Protein AF-A0A2H0VDK4-F1 (afdb_monomer_lite)

InterPro domains:
  IPR043993 Type IV secretion system pilin [PF18895] (213-278)

Sequence (312 aa):
MEGFIDWINNRTAGIRASGATNVKSAVEFNIVNDLLLRDMPSVLFDVIPNVDADVFSYSSYESINPILLGDDGSILSADIETIRSVLEMSGHDPNSLILGEFGLPVGGRSSNLCGELKTIMNTACEAGIDKMFAWILIDSGSYGLYNNSAGATDAGSCLEDYIAGLAVVADPENEGPEPATPFLPREGLAAGVPGSNGAVLSGQGPCSGLENLASCIVNIYRWALGVAVLLALVMIIFAGYLYMTAGGDAQRVASAKEKFTNAFIGIIILFAAVLILRTINPDLVLLPEDPLPNSSGCVVPCQNELINRPVA

Organism: NCBI:txid1974551

Radius of gyration: 27.39 Å; chains: 1; bounding box: 67×82×60 Å

Secondary structure (DSSP, 8-state):
-HHHHHHHHHHHHHHHHTT-TT---EEEE--SSHHHHTT---IIIIIGGG---SEEEEETHHHHTTGGGT--SHHHHHHHHHHHHHHHHTT--GGGEEEEEE---TTTT-SSHHHHHHHHHHHHHHTT---EEES-SB-SSSS-SB-TTS-B-HHHHHHHHHHHHHHHTS--S--------------------------------TTTT-S-HHHHHHHHHHHHHHHHHHHHHHHHHHHHHHHHT-TT-HHHHHHHHHHHHHHHHHHHHHHHHHHHHHHH-GGGTSPPPP-----------TTTTTSS----

Structure (mmCIF, N/CA/C/O backbone):
data_AF-A0A2H0VDK4-F1
#
_entry.id   AF-A0A2H0VDK4-F1
#
loop_
_atom_site.group_PDB
_atom_site.id
_atom_site.type_symbol
_atom_site.label_atom_id
_atom_site.label_alt_id
_atom_site.label_comp_id
_atom_site.label_asym_id
_atom_site.label_entity_id
_atom_site.label_seq_id
_atom_site.pdbx_PDB_ins_code
_atom_site.Cartn_x
_atom_site.Cartn_y
_atom_site.Cartn_z
_atom_site.occupancy
_atom_site.B_iso_or_equiv
_atom_site.auth_seq_id
_atom_site.auth_comp_id
_atom_site.auth_asym_id
_atom_site.auth_atom_id
_atom_site.pdbx_PDB_model_num
ATOM 1 N N . MET A 1 1 ? -9.012 7.961 21.079 1.00 89.38 1 MET A N 1
ATOM 2 C CA . MET A 1 1 ? -9.412 7.043 19.990 1.00 89.38 1 MET A CA 1
ATOM 3 C C . MET A 1 1 ? -10.890 6.685 20.013 1.00 89.38 1 MET A C 1
ATOM 5 O O . MET A 1 1 ? -11.413 6.393 18.952 1.00 89.38 1 MET A O 1
ATOM 9 N N . GLU A 1 2 ? -11.579 6.805 21.152 1.00 94.19 2 GLU A N 1
ATOM 10 C CA . GLU A 1 2 ? -13.024 6.542 21.292 1.00 94.19 2 GLU A CA 1
ATOM 11 C C . GLU A 1 2 ? -13.894 7.148 20.175 1.00 94.19 2 GLU A C 1
ATOM 13 O O . GLU A 1 2 ? -14.572 6.414 19.473 1.00 94.19 2 GLU A O 1
ATOM 18 N N . GLY A 1 3 ? -13.771 8.448 19.882 1.00 95.50 3 GLY A N 1
ATOM 19 C CA . GLY A 1 3 ? -14.559 9.056 18.798 1.00 95.50 3 GLY A CA 1
ATOM 20 C C . GLY A 1 3 ? -14.290 8.484 17.394 1.00 95.50 3 GLY A C 1
ATOM 21 O O . GLY A 1 3 ? -15.173 8.515 16.542 1.00 95.50 3 GLY A O 1
ATOM 22 N N . PHE A 1 4 ? -13.091 7.947 17.138 1.00 94.88 4 PHE A N 1
ATOM 23 C CA . PHE A 1 4 ? -12.777 7.282 15.869 1.00 94.88 4 PHE A CA 1
ATOM 24 C C . PHE A 1 4 ? -13.382 5.874 15.812 1.00 94.88 4 PHE A C 1
ATOM 26 O O . PHE A 1 4 ? -13.958 5.503 14.792 1.00 94.88 4 PHE A O 1
ATOM 33 N N . ILE A 1 5 ? -13.330 5.141 16.928 1.00 97.62 5 ILE A N 1
ATOM 34 C CA . ILE A 1 5 ? -14.005 3.847 17.108 1.00 97.62 5 ILE A CA 1
ATOM 35 C C . ILE A 1 5 ? -15.515 4.007 16.879 1.00 97.62 5 ILE A C 1
ATOM 37 O O . ILE A 1 5 ? -16.098 3.305 16.052 1.00 97.62 5 ILE A O 1
ATOM 41 N N . ASP A 1 6 ? -16.135 4.994 17.531 1.00 97.38 6 ASP A N 1
ATOM 42 C CA . ASP A 1 6 ? -17.559 5.300 17.374 1.00 97.38 6 ASP A CA 1
ATOM 43 C C . ASP A 1 6 ? -17.911 5.649 15.929 1.00 97.38 6 ASP A C 1
ATOM 45 O O . ASP A 1 6 ? -18.940 5.215 15.406 1.00 97.38 6 ASP A O 1
ATOM 49 N N . TRP A 1 7 ? -17.068 6.435 15.257 1.00 96.44 7 TRP A N 1
ATOM 50 C CA . TRP A 1 7 ? -17.285 6.799 13.861 1.00 96.44 7 TRP A CA 1
ATOM 51 C C . TRP A 1 7 ? -17.262 5.574 12.936 1.00 96.44 7 TRP A C 1
ATOM 53 O O . TRP A 1 7 ? -18.169 5.429 12.111 1.00 96.44 7 TRP A O 1
ATOM 63 N N . ILE A 1 8 ? -16.289 4.668 13.099 1.00 96.50 8 ILE A N 1
ATOM 64 C CA . ILE A 1 8 ? -16.205 3.422 12.318 1.00 96.50 8 ILE A CA 1
ATOM 65 C C . ILE A 1 8 ? -17.444 2.558 12.565 1.00 96.50 8 ILE A C 1
ATOM 67 O O . ILE A 1 8 ? -18.106 2.153 11.609 1.00 96.50 8 ILE A O 1
ATOM 71 N N . ASN A 1 9 ? -17.802 2.332 13.830 1.00 97.38 9 ASN A N 1
ATOM 72 C CA . ASN A 1 9 ? -18.944 1.494 14.197 1.00 97.38 9 ASN A CA 1
ATOM 73 C C . ASN A 1 9 ? -20.261 2.045 13.646 1.00 97.38 9 ASN A C 1
ATOM 75 O O . ASN A 1 9 ? -21.052 1.300 13.065 1.00 97.38 9 ASN A O 1
ATOM 79 N N . ASN A 1 10 ? -20.477 3.359 13.739 1.00 96.81 10 ASN A N 1
ATOM 80 C CA . ASN A 1 10 ? -21.660 3.999 13.165 1.00 96.81 10 ASN A CA 1
ATOM 81 C C . ASN A 1 10 ? -21.689 3.895 11.634 1.00 96.81 10 ASN A C 1
ATOM 83 O O . ASN A 1 10 ? -22.754 3.670 11.053 1.00 96.81 10 ASN A O 1
ATOM 87 N N . ARG A 1 11 ? -20.536 4.020 10.965 1.00 94.94 11 ARG A N 1
ATOM 88 C CA . ARG A 1 11 ? -20.434 3.841 9.510 1.00 94.94 11 ARG A CA 1
ATOM 89 C C . ARG A 1 11 ? -20.774 2.407 9.103 1.00 94.94 11 ARG A C 1
ATOM 91 O O . ARG A 1 11 ? -21.585 2.229 8.193 1.00 94.94 11 ARG A O 1
ATOM 98 N N . THR A 1 12 ? -20.227 1.401 9.786 1.00 95.19 12 THR A N 1
ATOM 99 C CA . THR A 1 12 ? -20.552 -0.005 9.501 1.00 95.19 12 THR A CA 1
ATOM 100 C C . THR A 1 12 ? -22.025 -0.307 9.776 1.00 95.19 12 THR A C 1
ATOM 102 O O . THR A 1 12 ? -22.700 -0.908 8.937 1.00 95.19 12 THR A O 1
ATOM 105 N N . ALA A 1 13 ? -22.570 0.174 10.898 1.00 96.06 13 ALA A N 1
ATOM 106 C CA . ALA A 1 13 ? -23.985 0.015 11.224 1.00 96.06 13 ALA A CA 1
ATOM 107 C C . ALA A 1 13 ? -24.895 0.638 10.153 1.00 96.06 13 ALA A C 1
ATOM 109 O O . ALA A 1 13 ? -25.881 0.022 9.748 1.00 96.06 13 ALA A O 1
ATOM 110 N N . GLY A 1 14 ? -24.538 1.819 9.637 1.00 95.94 14 GLY A N 1
ATOM 111 C CA . GLY A 1 14 ? -25.255 2.476 8.543 1.00 95.94 14 GLY A CA 1
ATOM 112 C C . GLY A 1 14 ? -25.249 1.666 7.242 1.00 95.94 14 GLY A C 1
ATOM 113 O O . GLY A 1 14 ? -26.293 1.533 6.602 1.00 95.94 14 GLY A O 1
ATOM 114 N N . ILE A 1 15 ? -24.106 1.070 6.875 1.00 93.44 15 ILE A N 1
ATOM 115 C CA . ILE A 1 15 ? -24.002 0.174 5.709 1.00 93.44 15 ILE A CA 1
ATOM 116 C C . ILE A 1 15 ? -24.936 -1.026 5.885 1.00 93.44 15 ILE A C 1
ATOM 118 O O . ILE A 1 15 ? -25.750 -1.302 5.004 1.00 93.44 15 ILE A O 1
ATOM 122 N N . ARG A 1 16 ? -24.896 -1.695 7.040 1.00 92.44 16 ARG A N 1
ATOM 123 C CA . ARG A 1 16 ? -25.743 -2.868 7.315 1.00 92.44 16 ARG A CA 1
ATOM 124 C C . ARG A 1 16 ? -27.232 -2.517 7.328 1.00 92.44 16 ARG A C 1
ATOM 126 O O . ARG A 1 16 ? -28.038 -3.255 6.766 1.00 92.44 16 ARG A O 1
ATOM 133 N N . ALA A 1 17 ? -27.597 -1.363 7.887 1.00 96.44 17 ALA A N 1
ATOM 134 C CA . ALA A 1 17 ? -28.975 -0.875 7.912 1.00 96.44 17 ALA A CA 1
ATOM 135 C C . ALA A 1 17 ? -29.546 -0.580 6.513 1.00 96.44 17 ALA A C 1
ATOM 137 O O . ALA A 1 17 ? -30.761 -0.629 6.331 1.00 96.44 17 ALA A O 1
ATOM 138 N N . SER A 1 18 ? -28.695 -0.308 5.516 1.00 94.88 18 SER A N 1
ATOM 139 C CA . SER A 1 18 ? -29.137 -0.110 4.128 1.00 94.88 18 SER A CA 1
ATOM 140 C C . SER A 1 18 ? -29.647 -1.392 3.456 1.00 94.88 18 SER A C 1
ATOM 142 O O . SER A 1 18 ? -30.334 -1.314 2.439 1.00 94.88 18 SER A O 1
ATOM 144 N N . GLY A 1 19 ? -29.305 -2.571 3.994 1.00 91.69 19 GLY A N 1
ATOM 145 C CA . GLY A 1 19 ? -29.606 -3.865 3.378 1.00 91.69 19 GLY A CA 1
ATOM 146 C C . GLY A 1 19 ? -28.753 -4.197 2.146 1.00 91.69 19 GLY A C 1
ATOM 147 O O . GLY A 1 19 ? -29.010 -5.206 1.491 1.00 91.69 19 GLY A O 1
ATOM 148 N N . ALA A 1 20 ? -27.743 -3.383 1.816 1.00 88.69 20 ALA A N 1
ATOM 149 C CA . ALA A 1 20 ? -26.825 -3.637 0.708 1.00 88.69 20 ALA A CA 1
ATOM 150 C C . ALA A 1 20 ? -25.845 -4.773 1.052 1.00 88.69 20 ALA A C 1
ATOM 152 O O . ALA A 1 20 ? -24.792 -4.556 1.646 1.00 88.69 20 ALA A O 1
ATOM 153 N N . THR A 1 21 ? -26.184 -6.004 0.667 1.00 83.88 21 THR A N 1
ATOM 154 C CA . THR A 1 21 ? -25.395 -7.210 0.986 1.00 83.88 21 THR A CA 1
ATOM 155 C C . THR A 1 21 ? -24.033 -7.270 0.288 1.00 83.88 21 THR A C 1
ATOM 157 O O . THR A 1 21 ? -23.152 -8.006 0.728 1.00 83.88 21 THR A O 1
ATOM 160 N N . ASN A 1 22 ? -23.843 -6.491 -0.779 1.00 84.00 22 ASN A N 1
ATOM 161 C CA . ASN A 1 22 ? -22.617 -6.421 -1.575 1.00 84.00 22 ASN A CA 1
ATOM 162 C C . ASN A 1 22 ? -21.672 -5.276 -1.170 1.00 84.00 22 ASN A C 1
ATOM 164 O O . ASN A 1 22 ? -20.667 -5.057 -1.844 1.00 84.00 22 ASN A O 1
ATOM 168 N N . VAL A 1 23 ? -21.989 -4.525 -0.113 1.00 88.69 23 VAL A N 1
ATOM 169 C CA . VAL A 1 23 ? -21.143 -3.441 0.400 1.00 88.69 23 VAL A CA 1
ATOM 170 C C . VAL A 1 23 ? -20.586 -3.860 1.754 1.00 88.69 23 VAL A C 1
ATOM 172 O O . VAL A 1 23 ? -21.337 -4.240 2.650 1.00 88.69 23 VAL A O 1
ATOM 175 N N . LYS A 1 24 ? -19.262 -3.796 1.894 1.00 88.25 24 LYS A N 1
ATOM 176 C CA . LYS A 1 24 ? -18.534 -4.142 3.118 1.00 88.25 24 LYS A CA 1
ATOM 177 C C . LYS A 1 24 ? -17.858 -2.908 3.699 1.00 88.25 24 LYS A C 1
ATOM 179 O O . LYS A 1 24 ? -17.423 -2.027 2.955 1.00 88.25 24 LYS A O 1
ATOM 184 N N . SER A 1 25 ? -17.784 -2.841 5.022 1.00 93.50 25 SER A N 1
ATOM 185 C CA . SER A 1 25 ? -17.023 -1.819 5.735 1.00 93.50 25 SER A CA 1
ATOM 186 C C . SER A 1 25 ? -15.586 -2.291 5.924 1.00 93.50 25 SER A C 1
ATOM 188 O O . SER A 1 25 ? -15.370 -3.376 6.460 1.00 93.50 25 SER A O 1
ATOM 190 N N . ALA A 1 26 ? -14.621 -1.475 5.501 1.00 92.69 26 ALA A N 1
ATOM 191 C CA . ALA A 1 26 ? -13.204 -1.743 5.696 1.00 92.69 26 ALA A CA 1
ATOM 192 C C . ALA A 1 26 ? -12.558 -0.680 6.591 1.00 92.69 26 ALA A C 1
ATOM 194 O O . ALA A 1 26 ? -12.869 0.512 6.462 1.00 92.69 26 ALA A O 1
ATOM 195 N N . VAL A 1 27 ? -11.656 -1.116 7.470 1.00 96.25 27 VAL A N 1
ATOM 196 C CA . VAL A 1 27 ? -10.789 -0.242 8.274 1.00 96.25 27 VAL A CA 1
ATOM 197 C C . VAL A 1 27 ? -9.374 -0.360 7.749 1.00 96.25 27 VAL A C 1
ATOM 199 O O . VAL A 1 27 ? -8.835 -1.460 7.666 1.00 96.25 27 VAL A O 1
ATOM 202 N N . GLU A 1 28 ? -8.790 0.776 7.391 1.00 95.62 28 GLU A N 1
ATOM 203 C CA . GLU A 1 28 ? -7.434 0.842 6.866 1.00 95.62 28 GLU A CA 1
ATOM 204 C C . GLU A 1 28 ? -6.444 1.300 7.933 1.00 95.62 28 GLU A C 1
ATOM 206 O O . GLU A 1 28 ? -6.750 2.166 8.759 1.00 95.62 28 GLU A O 1
ATOM 211 N N . PHE A 1 29 ? -5.255 0.712 7.909 1.00 96.31 29 PHE A N 1
ATOM 212 C CA . PHE A 1 29 ? -4.126 1.085 8.747 1.00 96.31 29 PHE A CA 1
ATOM 213 C C . PHE A 1 29 ? -2.822 0.802 7.999 1.00 96.31 29 PHE A C 1
ATOM 215 O O . PHE A 1 29 ? -2.768 -0.056 7.121 1.00 96.31 29 PHE A O 1
ATOM 222 N N . ASN A 1 30 ? -1.766 1.531 8.350 1.00 95.00 30 ASN A N 1
ATOM 223 C CA . ASN A 1 30 ? -0.498 1.505 7.620 1.00 95.00 30 ASN A CA 1
ATOM 224 C C . ASN A 1 30 ? 0.729 1.236 8.504 1.00 95.00 30 ASN A C 1
ATOM 226 O O . ASN A 1 30 ? 1.830 1.103 7.979 1.00 95.00 30 ASN A O 1
ATOM 230 N N . ILE A 1 31 ? 0.556 1.180 9.831 1.00 93.94 31 ILE A N 1
ATOM 231 C CA . ILE A 1 31 ? 1.637 0.928 10.790 1.00 93.94 31 ILE A CA 1
ATOM 232 C C . ILE A 1 31 ? 1.252 -0.228 11.714 1.00 93.94 31 ILE A C 1
ATOM 234 O O . ILE A 1 31 ? 0.209 -0.186 12.372 1.00 93.94 31 ILE A O 1
ATOM 238 N N . VAL A 1 32 ? 2.120 -1.229 11.764 1.00 94.38 32 VAL A N 1
ATOM 239 C CA . VAL A 1 32 ? 2.094 -2.410 12.621 1.00 94.38 32 VAL A CA 1
ATOM 240 C C . VAL A 1 32 ? 2.959 -2.149 13.846 1.00 94.38 32 VAL A C 1
ATOM 242 O O . VAL A 1 32 ? 2.420 -2.107 14.944 1.00 94.38 32 VAL A O 1
ATOM 245 N N . ASN A 1 33 ? 4.262 -1.883 13.698 1.00 88.88 33 ASN A N 1
ATOM 246 C CA . ASN A 1 33 ? 5.191 -1.900 14.841 1.00 88.88 33 ASN A CA 1
ATOM 247 C C . ASN A 1 33 ? 5.677 -0.518 15.295 1.00 88.88 33 ASN A C 1
ATOM 249 O O . ASN A 1 33 ? 5.815 -0.290 16.501 1.00 88.88 33 ASN A O 1
ATOM 253 N N . ASP A 1 34 ? 5.940 0.420 14.379 1.00 87.44 34 ASP A N 1
ATOM 254 C CA . ASP A 1 34 ? 6.643 1.671 14.709 1.00 87.44 34 ASP A CA 1
ATOM 255 C C . ASP A 1 34 ? 5.910 2.530 15.757 1.00 87.44 34 ASP A C 1
ATOM 257 O O . ASP A 1 34 ? 6.549 3.119 16.629 1.00 87.44 34 ASP A O 1
ATOM 261 N N . LEU A 1 35 ? 4.571 2.559 15.740 1.00 89.38 35 LEU A N 1
ATOM 262 C CA . LEU A 1 35 ? 3.781 3.290 16.743 1.00 89.38 35 LEU A CA 1
ATOM 263 C C . LEU A 1 35 ? 3.876 2.648 18.131 1.00 89.38 35 LEU A C 1
ATOM 265 O O . LEU A 1 35 ? 4.079 3.360 19.114 1.00 89.38 35 LEU A O 1
ATOM 269 N N . LEU A 1 36 ? 3.801 1.316 18.206 1.00 86.44 36 LEU A N 1
ATOM 270 C CA . LEU A 1 36 ? 3.904 0.577 19.465 1.00 86.44 36 LEU A CA 1
ATOM 271 C C . LEU A 1 36 ? 5.284 0.774 20.106 1.00 86.44 36 LEU A C 1
ATOM 273 O O . LEU A 1 36 ? 5.386 1.054 21.298 1.00 86.44 36 LEU A O 1
ATOM 277 N N . LEU A 1 37 ? 6.351 0.705 19.303 1.00 87.38 37 LEU A N 1
ATOM 278 C CA . LEU A 1 37 ? 7.730 0.920 19.761 1.00 87.38 37 LEU A CA 1
ATOM 279 C C . LEU A 1 37 ? 7.982 2.342 20.281 1.00 87.38 37 LEU A C 1
ATOM 281 O O . LEU A 1 37 ? 8.924 2.566 21.043 1.00 87.38 37 LEU A O 1
ATOM 285 N N . ARG A 1 38 ? 7.152 3.303 19.870 1.00 90.69 38 ARG A N 1
ATOM 286 C CA . ARG A 1 38 ? 7.224 4.710 20.281 1.00 90.69 38 ARG A CA 1
ATOM 287 C C . ARG A 1 38 ? 6.220 5.075 21.374 1.00 90.69 38 ARG A C 1
ATOM 289 O O . ARG A 1 38 ? 6.125 6.257 21.694 1.00 90.69 38 ARG A O 1
ATOM 296 N N . ASP A 1 39 ? 5.497 4.099 21.929 1.00 91.75 39 ASP A N 1
ATOM 297 C CA . ASP A 1 39 ? 4.427 4.317 22.915 1.00 91.75 39 ASP A CA 1
ATOM 298 C C . ASP A 1 39 ? 3.362 5.309 22.402 1.00 91.75 39 ASP A C 1
ATOM 300 O O . ASP A 1 39 ? 2.912 6.220 23.100 1.00 91.75 39 ASP A O 1
ATOM 304 N N . MET A 1 40 ? 3.008 5.182 21.117 1.00 94.00 40 MET A N 1
ATOM 305 C CA . MET A 1 40 ? 2.023 6.028 20.446 1.00 94.00 40 MET A CA 1
ATOM 306 C C . MET A 1 40 ? 0.750 5.242 20.103 1.00 94.00 40 MET A C 1
ATOM 308 O O . MET A 1 40 ? 0.836 4.063 19.761 1.00 94.00 40 MET A O 1
ATOM 312 N N . PRO A 1 41 ? -0.426 5.902 20.119 1.00 92.94 41 PRO A N 1
ATOM 313 C CA . PRO A 1 41 ? -1.693 5.297 19.711 1.00 92.94 41 PRO A CA 1
ATOM 314 C C . PRO A 1 41 ? -1.633 4.650 18.321 1.00 92.94 41 PRO A C 1
ATOM 316 O O . PRO A 1 41 ? -1.225 5.311 17.364 1.00 92.94 41 PRO A O 1
ATOM 319 N N . SER A 1 42 ? -2.097 3.406 18.195 1.00 94.88 42 SER A N 1
ATOM 320 C CA . SER A 1 42 ? -2.087 2.610 16.964 1.00 94.88 42 SER A CA 1
ATOM 321 C C . SER A 1 42 ? -3.498 2.208 16.537 1.00 94.88 42 SER A C 1
ATOM 323 O O . SER A 1 42 ? -4.299 1.723 17.333 1.00 94.88 42 SER A O 1
ATOM 325 N N . VAL A 1 43 ? -3.803 2.336 15.242 1.00 96.25 43 VAL A N 1
ATOM 326 C CA . VAL A 1 43 ? -5.072 1.823 14.700 1.00 96.25 43 VAL A CA 1
ATOM 327 C C . VAL A 1 43 ? -5.150 0.303 14.863 1.00 96.25 43 VAL A C 1
ATOM 329 O O . VAL A 1 43 ? -6.200 -0.208 15.249 1.00 96.25 43 VAL A O 1
ATOM 332 N N . LEU A 1 44 ? -4.039 -0.410 14.648 1.00 96.38 44 LEU A N 1
ATOM 333 C CA . LEU A 1 44 ? -4.002 -1.865 14.768 1.00 96.38 44 LEU A CA 1
ATOM 334 C C . LEU A 1 44 ? -4.279 -2.334 16.198 1.00 96.38 44 LEU A C 1
ATOM 336 O O . LEU A 1 44 ? -5.111 -3.210 16.397 1.00 96.38 44 LEU A O 1
ATOM 340 N N . PHE A 1 45 ? -3.616 -1.750 17.194 1.00 95.81 45 PHE A N 1
ATOM 341 C CA . PHE A 1 45 ? -3.697 -2.266 18.565 1.00 95.81 45 PHE A CA 1
ATOM 342 C C . PHE A 1 45 ? -4.799 -1.637 19.410 1.00 95.81 45 PHE A C 1
ATOM 344 O O . PHE A 1 45 ? -5.298 -2.289 20.321 1.00 95.81 45 PHE A O 1
ATOM 351 N N . ASP A 1 46 ? -5.205 -0.401 19.125 1.00 96.38 46 ASP A N 1
ATOM 352 C CA . ASP A 1 46 ? -6.132 0.318 19.998 1.00 96.38 46 ASP A CA 1
ATOM 353 C C . ASP A 1 46 ? -7.519 0.552 19.378 1.00 96.38 46 ASP A C 1
ATOM 355 O O . ASP A 1 46 ? -8.499 0.756 20.102 1.00 96.38 46 ASP A O 1
ATOM 359 N N . VAL A 1 47 ? -7.631 0.540 18.044 1.00 96.94 47 VAL A N 1
ATOM 360 C CA . VAL A 1 47 ? -8.896 0.797 17.333 1.00 96.94 47 VAL A CA 1
ATOM 361 C C . VAL A 1 47 ? -9.523 -0.502 16.846 1.00 96.94 47 VAL A C 1
ATOM 363 O O . VAL A 1 47 ? -10.671 -0.771 17.194 1.00 96.94 47 VAL A O 1
ATOM 366 N N . ILE A 1 48 ? -8.785 -1.308 16.078 1.00 97.19 48 ILE A N 1
ATOM 367 C CA . ILE A 1 48 ? -9.274 -2.560 15.476 1.00 97.19 48 ILE A CA 1
ATOM 368 C C . ILE A 1 48 ? -9.949 -3.502 16.491 1.00 97.19 48 ILE A C 1
ATOM 370 O O . ILE A 1 48 ? -11.025 -4.017 16.173 1.00 97.19 48 ILE A O 1
ATOM 374 N N . PRO A 1 49 ? -9.437 -3.669 17.727 1.00 97.56 49 PRO A N 1
ATOM 375 C CA . PRO A 1 49 ? -10.093 -4.536 18.704 1.00 97.56 49 PRO A CA 1
ATOM 376 C C . PRO A 1 49 ? -11.495 -4.095 19.129 1.00 97.56 49 PRO A C 1
ATOM 378 O O . PRO A 1 49 ? -12.250 -4.880 19.694 1.00 97.56 49 PRO A O 1
ATOM 381 N N . ASN A 1 50 ? -11.848 -2.835 18.876 1.00 97.62 50 ASN A N 1
ATOM 382 C CA . ASN A 1 50 ? -13.062 -2.199 19.380 1.00 97.62 50 ASN A CA 1
ATOM 383 C C . ASN A 1 50 ? -14.049 -1.811 18.266 1.00 97.62 50 ASN A C 1
ATOM 385 O O . ASN A 1 50 ? -15.039 -1.121 18.533 1.00 97.62 50 ASN A O 1
ATOM 389 N N . VAL A 1 51 ? -13.793 -2.215 17.018 1.00 97.25 51 VAL A N 1
ATOM 390 C CA . VAL A 1 51 ? -14.645 -1.886 15.867 1.00 97.25 51 VAL A CA 1
ATOM 391 C C . VAL A 1 51 ? -15.236 -3.125 15.218 1.00 97.25 51 VAL A C 1
ATOM 393 O O . VAL A 1 51 ? -14.602 -4.165 15.162 1.00 97.25 51 VAL A O 1
ATOM 396 N N . ASP A 1 52 ? -16.440 -2.993 14.680 1.00 93.94 52 ASP A N 1
ATOM 397 C CA . ASP A 1 52 ? -17.189 -4.052 14.004 1.00 93.94 52 ASP A CA 1
ATOM 398 C C . ASP A 1 52 ? -17.109 -3.845 12.483 1.00 93.94 52 ASP A C 1
ATOM 400 O O . ASP A 1 52 ? -18.084 -3.472 11.833 1.00 93.94 52 ASP A O 1
ATOM 404 N N . ALA A 1 53 ? -15.900 -3.950 11.928 1.00 94.38 53 ALA A N 1
ATOM 405 C CA . ALA A 1 53 ? -15.647 -3.855 10.489 1.00 94.38 53 ALA A CA 1
ATOM 406 C C . ALA A 1 53 ? -15.664 -5.244 9.837 1.00 94.38 53 ALA A C 1
ATOM 408 O O . ALA A 1 53 ? -15.393 -6.244 10.491 1.00 94.38 53 ALA A O 1
ATOM 409 N N . ASP A 1 54 ? -15.980 -5.312 8.541 1.00 92.06 54 ASP A N 1
ATOM 410 C CA . ASP A 1 54 ? -16.061 -6.592 7.827 1.00 92.06 54 ASP A CA 1
ATOM 411 C C . ASP A 1 54 ? -14.714 -7.007 7.206 1.00 92.06 54 ASP A C 1
ATOM 413 O O . ASP A 1 54 ? -14.514 -8.181 6.904 1.00 92.06 54 ASP A O 1
ATOM 417 N N . VAL A 1 55 ? -13.833 -6.036 6.938 1.00 94.88 55 VAL A N 1
ATOM 418 C CA . VAL A 1 55 ? -12.541 -6.207 6.253 1.00 94.88 55 VAL A CA 1
ATOM 419 C C . VAL A 1 55 ? -11.491 -5.308 6.908 1.00 94.88 55 VAL A C 1
ATOM 421 O O . VAL A 1 55 ? -11.777 -4.158 7.256 1.00 94.88 55 VAL A O 1
ATOM 424 N N . PHE A 1 56 ? -10.256 -5.790 7.023 1.00 97.25 56 PHE A N 1
ATOM 425 C CA . PHE A 1 56 ? -9.133 -5.014 7.553 1.00 97.25 56 PHE A CA 1
ATOM 426 C C . PHE A 1 56 ? -8.081 -4.841 6.466 1.00 97.25 56 PHE A C 1
ATOM 428 O O . PHE A 1 56 ? -7.576 -5.810 5.910 1.00 97.25 56 PHE A O 1
ATOM 435 N N . SER A 1 57 ? -7.810 -3.590 6.121 1.00 97.38 57 SER A N 1
ATOM 436 C CA . SER A 1 57 ? -7.062 -3.192 4.936 1.00 97.38 57 SER A CA 1
ATOM 437 C C . SER A 1 57 ? -5.674 -2.714 5.337 1.00 97.38 57 SER A C 1
ATOM 439 O O . SER A 1 57 ? -5.536 -1.642 5.925 1.00 97.38 57 SER A O 1
ATOM 441 N N . TYR A 1 58 ? -4.644 -3.511 5.056 1.00 97.94 58 TYR A N 1
ATOM 442 C CA . TYR A 1 58 ? -3.272 -3.150 5.403 1.00 97.94 58 TYR A CA 1
ATOM 443 C C . TYR A 1 58 ? -2.584 -2.392 4.260 1.00 97.94 58 TYR A C 1
ATOM 445 O O . TYR A 1 58 ? -2.347 -2.957 3.190 1.00 97.94 58 TYR A O 1
ATOM 453 N N . SER A 1 59 ? -2.251 -1.119 4.488 1.00 96.69 59 SER A N 1
ATOM 454 C CA . SER A 1 59 ? -1.361 -0.341 3.618 1.00 96.69 59 SER A CA 1
ATOM 455 C C . SER A 1 59 ? 0.087 -0.691 3.969 1.00 96.69 59 SER A C 1
ATOM 457 O O . SER A 1 59 ? 0.650 -0.238 4.966 1.00 96.69 59 SER A O 1
ATOM 459 N N . SER A 1 60 ? 0.672 -1.578 3.169 1.00 95.31 60 SER A N 1
ATOM 460 C CA . SER A 1 60 ? 1.807 -2.430 3.555 1.00 95.31 60 SER A CA 1
ATOM 461 C C . SER A 1 60 ? 3.187 -1.764 3.512 1.00 95.31 60 SER A C 1
ATOM 463 O O . SER A 1 60 ? 4.209 -2.436 3.638 1.00 95.31 60 SER A O 1
ATOM 465 N N . TYR A 1 61 ? 3.247 -0.438 3.353 1.00 93.25 61 TYR A N 1
ATOM 466 C CA . TYR A 1 61 ? 4.494 0.312 3.168 1.00 93.25 61 TYR A CA 1
ATOM 467 C C . TYR A 1 61 ? 5.512 0.148 4.304 1.00 93.25 61 TYR A C 1
ATOM 469 O O . TYR A 1 61 ? 6.710 0.224 4.034 1.00 93.25 61 TYR A O 1
ATOM 477 N N . GLU A 1 62 ? 5.089 -0.097 5.548 1.00 91.81 62 GLU A N 1
ATOM 478 C CA . GLU A 1 62 ? 6.033 -0.396 6.636 1.00 91.81 62 GLU A CA 1
ATOM 479 C C . GLU A 1 62 ? 6.830 -1.681 6.354 1.00 91.81 62 GLU A C 1
ATOM 481 O O . GLU A 1 62 ? 8.054 -1.665 6.495 1.00 91.81 62 GLU A O 1
ATOM 486 N N . SER A 1 63 ? 6.175 -2.739 5.863 1.00 93.75 63 SER A N 1
ATOM 487 C CA . SER A 1 63 ? 6.825 -4.024 5.591 1.00 93.75 63 SER A CA 1
ATOM 488 C C . SER A 1 63 ? 7.440 -4.152 4.197 1.00 93.75 63 SER A C 1
ATOM 490 O O . SER A 1 63 ? 8.418 -4.879 4.039 1.00 93.75 63 SER A O 1
ATOM 492 N N . ILE A 1 64 ? 6.911 -3.469 3.172 1.00 92.06 64 ILE A N 1
ATOM 493 C CA . ILE A 1 64 ? 7.450 -3.587 1.799 1.00 92.06 64 ILE A CA 1
ATOM 494 C C . ILE A 1 64 ? 8.640 -2.659 1.536 1.00 92.06 64 ILE A C 1
ATOM 496 O O . ILE A 1 64 ? 9.466 -2.949 0.674 1.00 92.06 64 ILE A O 1
ATOM 500 N N . ASN A 1 65 ? 8.776 -1.551 2.272 1.00 90.12 65 ASN A N 1
ATOM 501 C CA . ASN A 1 65 ? 9.929 -0.660 2.107 1.00 90.12 65 ASN A CA 1
ATOM 502 C C . ASN A 1 65 ? 11.274 -1.353 2.420 1.00 90.12 65 ASN A C 1
ATOM 504 O O . ASN A 1 65 ? 12.227 -1.118 1.680 1.00 90.12 65 ASN A O 1
ATOM 508 N N . PRO A 1 66 ? 11.393 -2.214 3.450 1.00 88.75 66 PRO A N 1
ATOM 509 C CA . PRO A 1 66 ? 12.576 -3.052 3.651 1.00 88.75 66 PRO A CA 1
ATOM 510 C C . PRO A 1 66 ? 12.938 -3.962 2.469 1.00 88.75 66 PRO A C 1
ATOM 512 O O . PRO A 1 66 ? 14.124 -4.180 2.228 1.00 88.75 66 PRO A O 1
ATOM 515 N N . ILE A 1 67 ? 11.963 -4.446 1.690 1.00 87.94 67 ILE A N 1
ATOM 516 C CA . ILE A 1 67 ? 12.216 -5.297 0.509 1.00 87.94 67 ILE A CA 1
ATOM 517 C C . ILE A 1 67 ? 12.993 -4.513 -0.557 1.00 87.94 67 ILE A C 1
ATOM 519 O O . ILE A 1 67 ? 13.940 -5.031 -1.143 1.00 87.94 67 ILE A O 1
ATOM 523 N N . LEU A 1 68 ? 12.699 -3.215 -0.713 1.00 82.81 68 LEU A N 1
ATOM 524 C CA . LEU A 1 68 ? 13.470 -2.296 -1.570 1.00 82.81 68 LEU A CA 1
ATOM 525 C C . LEU A 1 68 ? 14.936 -2.140 -1.127 1.00 82.81 68 LEU A C 1
ATOM 527 O O . LEU A 1 68 ? 15.772 -1.637 -1.877 1.00 82.81 68 LEU A O 1
ATOM 531 N N . LEU A 1 69 ? 15.243 -2.522 0.114 1.00 83.31 69 LEU A N 1
ATOM 532 C CA . LEU A 1 69 ? 16.572 -2.471 0.719 1.00 83.31 69 LEU A CA 1
ATOM 533 C C . LEU A 1 69 ? 17.214 -3.864 0.841 1.00 83.31 69 LEU A C 1
ATOM 535 O O . LEU A 1 69 ? 18.294 -3.979 1.423 1.00 83.31 69 LEU A O 1
ATOM 539 N N . GLY A 1 70 ? 16.584 -4.901 0.278 1.00 81.69 70 GLY A N 1
ATOM 540 C CA . GLY A 1 70 ? 17.104 -6.268 0.224 1.00 81.69 70 GLY A CA 1
ATOM 541 C C . GLY A 1 70 ? 16.511 -7.252 1.235 1.00 81.69 70 GLY A C 1
ATOM 542 O O . GLY A 1 70 ? 17.061 -8.345 1.359 1.00 81.69 70 GLY A O 1
ATOM 543 N N . ASP A 1 71 ? 15.436 -6.901 1.951 1.00 88.06 71 ASP A N 1
ATOM 544 C CA . ASP A 1 71 ? 14.647 -7.888 2.709 1.00 88.06 71 ASP A CA 1
ATOM 545 C C . ASP A 1 71 ? 13.998 -8.914 1.762 1.00 88.06 71 ASP A C 1
ATOM 547 O O . ASP A 1 71 ? 13.595 -8.590 0.643 1.00 88.06 71 ASP A O 1
ATOM 551 N N . ASP A 1 72 ? 13.897 -10.161 2.213 1.00 83.75 72 ASP A N 1
ATOM 552 C CA . ASP A 1 72 ? 13.373 -11.293 1.440 1.00 83.75 72 ASP A CA 1
ATOM 553 C C . ASP A 1 72 ? 11.858 -11.505 1.612 1.00 83.75 72 ASP A C 1
ATOM 555 O O . ASP A 1 72 ? 11.325 -12.521 1.170 1.00 83.75 72 ASP A O 1
ATOM 559 N N . GLY A 1 73 ? 11.162 -10.547 2.231 1.00 88.31 73 GLY A N 1
ATOM 560 C CA . GLY A 1 73 ? 9.746 -10.639 2.575 1.00 88.31 73 GLY A CA 1
ATOM 561 C C . GLY A 1 73 ? 9.499 -11.135 3.999 1.00 88.31 73 GLY A C 1
ATOM 562 O O . GLY A 1 73 ? 8.346 -11.167 4.434 1.00 88.31 73 GLY A O 1
ATOM 563 N N . SER A 1 74 ? 10.543 -11.481 4.762 1.00 87.50 74 SER A N 1
ATOM 564 C CA . SER A 1 74 ? 10.398 -11.948 6.146 1.00 87.50 74 SER A CA 1
ATOM 565 C C . SER A 1 74 ? 9.633 -10.965 7.039 1.00 87.50 74 SER A C 1
ATOM 567 O O . SER A 1 74 ? 8.798 -11.390 7.842 1.00 87.50 74 SER A O 1
ATOM 569 N N . ILE A 1 75 ? 9.848 -9.656 6.861 1.00 92.44 75 ILE A N 1
ATOM 570 C CA . ILE A 1 75 ? 9.163 -8.616 7.641 1.00 92.44 75 ILE A CA 1
ATOM 571 C C . ILE A 1 75 ? 7.679 -8.563 7.272 1.00 92.44 75 ILE A C 1
ATOM 573 O O . ILE A 1 75 ? 6.830 -8.555 8.159 1.00 92.44 75 ILE A O 1
ATOM 577 N N . LEU A 1 76 ? 7.351 -8.599 5.976 1.00 95.00 76 LEU A N 1
ATOM 578 C CA . LEU A 1 76 ? 5.960 -8.630 5.511 1.00 95.00 76 LEU A CA 1
ATOM 579 C C . LEU A 1 76 ? 5.216 -9.862 6.031 1.00 95.00 76 LEU A C 1
ATOM 581 O O . LEU A 1 76 ? 4.084 -9.734 6.495 1.00 95.00 76 LEU A O 1
ATOM 585 N N . SER A 1 77 ? 5.851 -11.034 6.013 1.00 91.56 77 SER A N 1
ATOM 586 C CA . SER A 1 77 ? 5.262 -12.252 6.577 1.00 91.56 77 SER A CA 1
ATOM 587 C C . SER A 1 77 ? 4.986 -12.108 8.078 1.00 91.56 77 SER A C 1
ATOM 589 O O . SER A 1 77 ? 3.880 -12.403 8.532 1.00 91.56 77 SER A O 1
ATOM 591 N N . ALA A 1 78 ? 5.962 -11.617 8.850 1.00 91.06 78 ALA A N 1
ATOM 592 C CA . ALA A 1 78 ? 5.830 -11.444 10.298 1.00 91.06 78 ALA A CA 1
ATOM 593 C C . ALA A 1 78 ? 4.763 -10.401 10.678 1.00 91.06 78 ALA A C 1
ATOM 595 O O . ALA A 1 78 ? 4.019 -10.578 11.649 1.00 91.06 78 ALA A O 1
ATOM 596 N N . ASP A 1 79 ? 4.652 -9.327 9.900 1.00 97.06 79 ASP A N 1
ATOM 597 C CA . ASP A 1 79 ? 3.640 -8.295 10.105 1.00 97.06 79 ASP A CA 1
ATOM 598 C C . ASP A 1 79 ? 2.235 -8.820 9.790 1.00 97.06 79 ASP A C 1
ATOM 600 O O . ASP A 1 79 ? 1.312 -8.589 10.573 1.00 97.06 79 ASP A O 1
ATOM 604 N N . ILE A 1 80 ? 2.066 -9.609 8.720 1.00 96.38 80 ILE A N 1
ATOM 605 C CA . ILE A 1 80 ? 0.793 -10.287 8.417 1.00 96.38 80 ILE A CA 1
ATOM 606 C C . ILE A 1 80 ? 0.379 -11.220 9.566 1.00 96.38 80 ILE A C 1
ATOM 608 O O . ILE A 1 80 ? -0.783 -11.202 9.981 1.00 96.38 80 ILE A O 1
ATOM 612 N N . GLU A 1 81 ? 1.307 -12.009 10.113 1.00 93.69 81 GLU A N 1
ATOM 613 C CA . GLU A 1 81 ? 1.046 -12.873 11.275 1.00 93.69 81 GLU A CA 1
ATOM 614 C C . GLU A 1 81 ? 0.642 -12.064 12.513 1.00 93.69 81 GLU A C 1
ATOM 616 O O . GLU A 1 81 ? -0.330 -12.404 13.194 1.00 93.69 81 GLU A O 1
ATOM 621 N N . THR A 1 82 ? 1.343 -10.961 12.777 1.00 95.56 82 THR A N 1
ATOM 622 C CA . THR A 1 82 ? 1.047 -10.058 13.897 1.00 95.56 82 THR A CA 1
ATOM 623 C C . THR A 1 82 ? -0.353 -9.471 13.770 1.00 95.56 82 THR A C 1
ATOM 625 O O . THR A 1 82 ? -1.139 -9.532 14.718 1.00 95.56 82 THR A O 1
ATOM 628 N N . ILE A 1 83 ? -0.704 -8.956 12.589 1.00 97.94 83 ILE A N 1
ATOM 629 C CA . ILE A 1 83 ? -2.032 -8.403 12.315 1.00 97.94 83 ILE A CA 1
ATOM 630 C C . ILE A 1 83 ? -3.103 -9.469 12.538 1.00 97.94 83 ILE A C 1
ATOM 632 O O . ILE A 1 83 ? -4.080 -9.223 13.243 1.00 97.94 83 ILE A O 1
ATOM 636 N N . ARG A 1 84 ? -2.921 -10.667 11.977 1.00 96.19 84 ARG A N 1
ATOM 637 C CA . ARG A 1 84 ? -3.882 -11.766 12.130 1.00 96.19 84 ARG A CA 1
ATOM 638 C C . ARG A 1 84 ? -4.077 -12.184 13.576 1.00 96.19 84 ARG A C 1
ATOM 640 O O . ARG A 1 84 ? -5.214 -12.408 13.978 1.00 96.19 84 ARG A O 1
ATOM 647 N N . SER A 1 85 ? -3.001 -12.231 14.354 1.00 94.44 85 SER A N 1
ATOM 648 C CA . SER A 1 85 ? -3.068 -12.499 15.789 1.00 94.44 85 SER A CA 1
ATOM 649 C C . SER A 1 85 ? -3.916 -11.448 16.512 1.00 94.44 85 SER A C 1
ATOM 651 O O . SER A 1 85 ? -4.791 -11.793 17.306 1.00 94.44 85 SER A O 1
ATOM 653 N N . VAL A 1 86 ? -3.740 -10.159 16.191 1.00 95.88 86 VAL A N 1
ATOM 654 C CA . VAL A 1 86 ? -4.574 -9.080 16.751 1.00 95.88 86 VAL A CA 1
ATOM 655 C C . VAL A 1 86 ? -6.041 -9.243 16.359 1.00 95.88 86 VAL A C 1
ATOM 657 O O . VAL A 1 86 ? -6.910 -9.101 17.221 1.00 95.88 86 VAL A O 1
ATOM 660 N N . LEU A 1 87 ? -6.329 -9.568 15.095 1.00 95.75 87 LEU A N 1
ATOM 661 C CA . LEU A 1 87 ? -7.694 -9.830 14.627 1.00 95.75 87 LEU A CA 1
ATOM 662 C C . LEU A 1 87 ? -8.330 -10.994 15.393 1.00 95.75 87 LEU A C 1
ATOM 664 O O . LEU A 1 87 ? -9.415 -10.829 15.951 1.00 95.75 87 LEU A O 1
ATOM 668 N N . GLU A 1 88 ? -7.630 -12.123 15.502 1.00 95.50 88 GLU A N 1
ATOM 669 C CA . GLU A 1 88 ? -8.115 -13.317 16.200 1.00 95.50 88 GLU A CA 1
ATOM 670 C C . GLU A 1 88 ? -8.392 -13.039 17.683 1.00 95.50 88 GLU A C 1
ATOM 672 O O . GLU A 1 88 ? -9.477 -13.336 18.185 1.00 95.50 88 GLU A O 1
ATOM 677 N N . MET A 1 89 ? -7.446 -12.397 18.380 1.00 95.12 89 MET A N 1
ATOM 678 C CA . MET A 1 89 ? -7.601 -12.020 19.792 1.00 95.12 89 MET A CA 1
ATOM 679 C C . MET A 1 89 ? -8.753 -11.036 20.022 1.00 95.12 89 MET A C 1
ATOM 681 O O . MET A 1 89 ? -9.311 -10.984 21.118 1.00 95.12 89 MET A O 1
ATOM 685 N N . SER A 1 90 ? -9.115 -10.272 18.992 1.00 94.94 90 SER A N 1
ATOM 686 C CA . SER A 1 90 ? -10.216 -9.308 19.015 1.00 94.94 90 SER A CA 1
ATOM 687 C C . SER A 1 90 ? -11.567 -9.909 18.612 1.00 94.94 90 SER A C 1
ATOM 689 O O . SER A 1 90 ? -12.574 -9.205 18.628 1.00 94.94 90 SER A O 1
ATOM 691 N N . GLY A 1 91 ? -11.614 -11.198 18.259 1.00 93.75 91 GLY A N 1
ATOM 692 C CA . GLY A 1 91 ? -12.831 -11.876 17.803 1.00 93.75 91 GLY A CA 1
ATOM 693 C C . GLY A 1 91 ? -13.180 -11.644 16.330 1.00 93.75 91 GLY A C 1
ATOM 694 O O . GLY A 1 91 ? -14.285 -11.993 15.912 1.00 93.75 91 GLY A O 1
ATOM 695 N N . HIS A 1 92 ? -12.257 -11.082 15.546 1.00 93.81 92 HIS A N 1
ATOM 696 C CA . HIS A 1 92 ? -12.392 -10.913 14.098 1.00 93.81 92 HIS A CA 1
ATOM 697 C C . HIS A 1 92 ? -11.882 -12.146 13.353 1.00 93.81 92 HIS A C 1
ATOM 699 O O . HIS A 1 92 ? -11.024 -12.873 13.847 1.00 93.81 92 HIS A O 1
ATOM 705 N N . ASP A 1 93 ? -12.380 -12.369 12.134 1.00 90.44 93 ASP A N 1
ATOM 706 C CA . ASP A 1 93 ? -11.854 -13.414 11.249 1.00 90.44 93 ASP A CA 1
ATOM 707 C C . ASP A 1 93 ? -10.466 -13.007 10.718 1.00 90.44 93 ASP A C 1
ATOM 709 O O . ASP A 1 93 ? -10.370 -12.012 9.993 1.00 90.44 93 ASP A O 1
ATOM 713 N N . PRO A 1 94 ? -9.388 -13.763 10.988 1.00 89.25 94 PRO A N 1
ATOM 714 C CA . PRO A 1 94 ? -8.051 -13.444 10.479 1.00 89.25 94 PRO A CA 1
ATOM 715 C C . PRO A 1 94 ? -7.948 -13.450 8.946 1.00 89.25 94 PRO A C 1
ATOM 717 O O . PRO A 1 94 ? -7.040 -12.835 8.381 1.00 89.25 94 PRO A O 1
ATOM 720 N N . ASN A 1 95 ? -8.876 -14.121 8.254 1.00 88.38 95 ASN A N 1
ATOM 721 C CA . ASN A 1 95 ? -8.941 -14.150 6.789 1.00 88.38 95 ASN A CA 1
ATOM 722 C C . ASN A 1 95 ? -9.640 -12.919 6.192 1.00 88.38 95 ASN A C 1
ATOM 724 O O . ASN A 1 95 ? -9.667 -12.762 4.975 1.00 88.38 95 ASN A O 1
ATOM 728 N N . SER A 1 96 ? -10.193 -12.034 7.026 1.00 89.81 96 SER A N 1
ATOM 729 C CA . SER A 1 96 ? -10.741 -10.742 6.587 1.00 89.81 96 SER A CA 1
ATOM 730 C C . SER A 1 96 ? -9.658 -9.681 6.329 1.00 89.81 96 SER A C 1
ATOM 732 O O . SER A 1 96 ? -9.973 -8.565 5.906 1.00 89.81 96 SER A O 1
ATOM 734 N N . LEU A 1 97 ? -8.386 -10.024 6.567 1.00 94.94 97 LEU A N 1
ATOM 735 C CA . LEU A 1 97 ? -7.230 -9.200 6.232 1.00 94.94 97 LEU A CA 1
ATOM 736 C C . LEU A 1 97 ? -6.984 -9.185 4.721 1.00 94.94 97 LEU A C 1
ATOM 738 O O . LEU A 1 97 ? -6.834 -10.230 4.091 1.00 94.94 97 LEU A O 1
ATOM 742 N N . ILE A 1 98 ? -6.851 -7.985 4.169 1.00 93.31 98 ILE A N 1
ATOM 743 C CA . ILE A 1 98 ? -6.427 -7.748 2.791 1.00 93.31 98 ILE A CA 1
ATOM 744 C C . ILE A 1 98 ? -5.187 -6.863 2.776 1.00 93.31 98 ILE A C 1
ATOM 746 O O . ILE A 1 98 ? -4.957 -6.061 3.686 1.00 93.31 98 ILE A O 1
ATOM 750 N N . LEU A 1 99 ? -4.423 -6.950 1.695 1.00 94.00 99 LEU A N 1
ATOM 751 C CA . LEU A 1 99 ? -3.324 -6.032 1.440 1.00 94.00 99 LEU A CA 1
ATOM 752 C C . LEU A 1 99 ? -3.880 -4.855 0.630 1.00 94.00 99 LEU A C 1
ATOM 754 O O . LEU A 1 99 ? -4.007 -4.894 -0.593 1.00 94.00 99 LEU A O 1
ATOM 758 N N . GLY A 1 100 ? -4.346 -3.856 1.371 1.00 93.75 100 GLY A N 1
ATOM 759 C CA . GLY A 1 100 ? -5.142 -2.737 0.878 1.00 93.75 100 GLY A CA 1
ATOM 760 C C . GLY A 1 100 ? -4.384 -1.748 0.019 1.00 93.75 100 GLY A C 1
ATOM 761 O O . GLY A 1 100 ? -4.967 -1.134 -0.867 1.00 93.75 100 GLY A O 1
ATOM 762 N N . GLU A 1 101 ? -3.087 -1.614 0.272 1.00 93.06 101 GLU A N 1
ATOM 763 C CA . GLU A 1 101 ? -2.197 -0.844 -0.579 1.00 93.06 101 GLU A CA 1
ATOM 764 C C . GLU A 1 101 ? -0.820 -1.498 -0.602 1.00 93.06 101 GLU A C 1
ATOM 766 O O . GLU A 1 101 ? -0.232 -1.835 0.433 1.00 93.06 101 GLU A O 1
ATOM 771 N N . PHE A 1 102 ? -0.288 -1.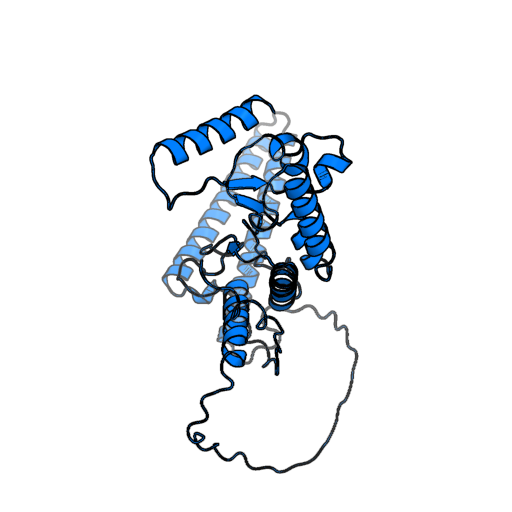640 -1.806 1.00 91.56 102 PHE A N 1
ATOM 772 C CA . PHE A 1 102 ? 1.127 -1.863 -2.045 1.00 91.56 102 PHE A CA 1
ATOM 773 C C . PHE A 1 102 ? 1.534 -1.228 -3.352 1.00 91.56 102 PHE A C 1
ATOM 775 O O . PHE A 1 102 ? 0.726 -1.052 -4.255 1.00 91.56 102 PHE A O 1
ATOM 782 N N . GLY A 1 103 ? 2.809 -0.931 -3.490 1.00 85.25 103 GLY A N 1
ATOM 783 C CA . GLY A 1 103 ? 3.332 -0.447 -4.747 1.00 85.25 103 GLY A CA 1
ATOM 784 C C . GLY A 1 103 ? 4.817 -0.223 -4.631 1.00 85.25 103 GLY A C 1
ATOM 785 O O . GLY A 1 103 ? 5.345 0.000 -3.540 1.00 85.25 103 GLY A O 1
ATOM 786 N N . LEU A 1 104 ? 5.484 -0.267 -5.773 1.00 77.12 104 LEU A N 1
ATOM 787 C CA . LEU A 1 104 ? 6.905 0.006 -5.856 1.00 77.12 104 LEU A CA 1
ATOM 788 C C . LEU A 1 104 ? 7.104 1.366 -6.527 1.00 77.12 104 LEU A C 1
ATOM 790 O O . LEU A 1 104 ? 6.487 1.627 -7.562 1.00 77.12 104 LEU A O 1
ATOM 794 N N . PRO A 1 105 ? 7.947 2.241 -5.959 1.00 68.94 105 PRO A N 1
ATOM 795 C CA . PRO A 1 105 ? 8.259 3.515 -6.580 1.00 68.94 105 PRO A CA 1
ATOM 796 C C . PRO A 1 105 ? 9.020 3.301 -7.895 1.00 68.94 105 PRO A C 1
ATOM 798 O O . PRO A 1 105 ? 10.115 2.735 -7.918 1.00 68.94 105 PRO A O 1
ATOM 801 N N . VAL A 1 106 ? 8.466 3.825 -8.980 1.00 60.69 106 VAL A N 1
ATOM 802 C CA . VAL A 1 106 ? 9.104 3.986 -10.287 1.00 60.69 106 VAL A CA 1
ATOM 803 C C . VAL A 1 106 ? 10.164 5.096 -10.170 1.00 60.69 106 VAL A C 1
ATOM 805 O O . VAL A 1 106 ? 9.927 6.128 -9.542 1.00 60.69 106 VAL A O 1
ATOM 808 N N . GLY A 1 107 ? 11.362 4.899 -10.738 1.00 55.25 107 GLY A N 1
ATOM 809 C CA . GLY A 1 107 ? 12.392 5.953 -10.806 1.00 55.25 107 GLY A CA 1
ATOM 810 C C . GLY A 1 107 ? 13.587 5.838 -9.843 1.00 55.25 107 GLY A C 1
ATOM 811 O O . GLY A 1 107 ? 14.059 6.850 -9.325 1.00 55.25 107 GLY A O 1
ATOM 812 N N . GLY A 1 108 ? 14.123 4.631 -9.630 1.00 56.91 108 GLY A N 1
ATOM 813 C CA . GLY A 1 108 ? 15.485 4.444 -9.092 1.00 56.91 108 GLY A CA 1
ATOM 814 C C . GLY A 1 108 ? 15.615 4.273 -7.574 1.00 56.91 108 GLY A C 1
ATOM 815 O O . GLY A 1 108 ? 16.730 4.261 -7.059 1.00 56.91 108 GLY A O 1
ATOM 816 N N . ARG A 1 109 ? 14.499 4.126 -6.848 1.00 58.38 109 ARG A N 1
ATOM 817 C CA . ARG A 1 109 ? 14.513 3.590 -5.470 1.00 58.38 109 ARG A CA 1
ATOM 818 C C . ARG A 1 109 ? 14.623 2.068 -5.433 1.00 58.38 109 ARG A C 1
ATOM 820 O O . ARG A 1 109 ? 15.155 1.533 -4.471 1.00 58.38 109 ARG A O 1
ATOM 827 N N . SER A 1 110 ? 14.116 1.416 -6.471 1.00 62.62 110 SER A N 1
ATOM 828 C CA . SER A 1 110 ? 14.238 -0.017 -6.686 1.00 62.62 110 SER A CA 1
ATOM 829 C C . SER A 1 110 ? 15.513 -0.322 -7.469 1.00 62.62 110 SER A C 1
ATOM 831 O O . SER A 1 110 ? 15.827 0.372 -8.441 1.00 62.62 110 SER A O 1
ATOM 833 N N . SER A 1 111 ? 16.239 -1.355 -7.045 1.00 67.00 111 SER A N 1
ATOM 834 C CA . SER A 1 111 ? 17.402 -1.876 -7.779 1.00 67.00 111 SER A CA 1
ATOM 835 C C . SER A 1 111 ? 17.051 -3.110 -8.615 1.00 67.00 111 SER A C 1
ATOM 837 O O . SER A 1 111 ? 17.764 -3.427 -9.568 1.00 67.00 111 SER A O 1
ATOM 839 N N . ASN A 1 112 ? 15.941 -3.780 -8.280 1.00 77.81 112 ASN A N 1
ATOM 840 C CA . ASN A 1 112 ? 15.417 -4.960 -8.957 1.00 77.81 112 ASN A CA 1
ATOM 841 C C . ASN A 1 112 ? 13.880 -5.005 -8.856 1.00 77.81 112 ASN A C 1
ATOM 843 O O . ASN A 1 112 ? 13.313 -5.832 -8.142 1.00 77.81 112 ASN A O 1
ATOM 847 N N . LEU A 1 113 ? 13.205 -4.126 -9.596 1.00 81.56 113 LEU A N 1
ATOM 848 C CA . LEU A 1 113 ? 11.763 -3.886 -9.465 1.00 81.56 113 LEU A CA 1
ATOM 849 C C . LEU A 1 113 ? 10.923 -5.155 -9.613 1.00 81.56 113 LEU A C 1
ATOM 851 O O . LEU A 1 113 ? 10.094 -5.453 -8.757 1.00 81.56 113 LEU A O 1
ATOM 855 N N . CYS A 1 114 ? 11.158 -5.936 -10.670 1.00 83.69 114 CYS A N 1
ATOM 856 C CA . CYS A 1 114 ? 10.404 -7.168 -10.882 1.00 83.69 114 CYS A CA 1
ATOM 857 C C . CYS A 1 114 ? 10.685 -8.215 -9.795 1.00 83.69 114 CYS A C 1
ATOM 859 O O . CYS A 1 114 ? 9.788 -8.976 -9.443 1.00 83.69 114 CYS A O 1
ATOM 861 N N . GLY A 1 115 ? 11.920 -8.301 -9.289 1.00 83.44 115 GLY A N 1
ATOM 862 C CA . GLY A 1 115 ? 12.264 -9.228 -8.210 1.00 83.44 115 GLY A CA 1
ATOM 863 C C . GLY A 1 115 ? 11.599 -8.840 -6.895 1.00 83.44 115 GLY A C 1
ATOM 864 O O . GLY A 1 115 ? 10.973 -9.679 -6.261 1.00 83.44 115 GLY A O 1
ATOM 865 N N . GLU A 1 116 ? 11.664 -7.562 -6.537 1.00 86.81 116 GLU A N 1
ATOM 866 C CA . GLU A 1 116 ? 11.022 -7.003 -5.343 1.00 86.81 116 GLU A CA 1
ATOM 867 C C . GLU A 1 116 ? 9.493 -7.170 -5.407 1.00 86.81 116 GLU A C 1
ATOM 869 O O . GLU A 1 116 ? 8.874 -7.589 -4.429 1.00 86.81 116 GLU A O 1
ATOM 874 N N . LEU A 1 117 ? 8.882 -6.943 -6.578 1.00 87.88 117 LEU A N 1
ATOM 875 C CA . LEU A 1 117 ? 7.450 -7.177 -6.794 1.00 87.88 117 LEU A CA 1
ATOM 876 C C . LEU A 1 117 ? 7.090 -8.647 -6.587 1.00 87.88 117 LEU A C 1
ATOM 878 O O . LEU A 1 117 ? 6.109 -8.955 -5.915 1.00 87.88 117 LEU A O 1
ATOM 882 N N . LYS A 1 118 ? 7.893 -9.558 -7.147 1.00 86.62 118 LYS A N 1
ATOM 883 C CA . LYS A 1 118 ? 7.710 -11.003 -6.974 1.00 86.62 118 LYS A CA 1
ATOM 884 C C . LYS A 1 118 ? 7.811 -11.405 -5.510 1.00 86.62 118 LYS A C 1
ATOM 886 O O . LYS A 1 118 ? 6.989 -12.201 -5.074 1.00 86.62 118 LYS A O 1
ATOM 891 N N . THR A 1 119 ? 8.763 -10.848 -4.762 1.00 86.94 119 THR A N 1
ATOM 892 C CA . THR A 1 119 ? 8.878 -11.083 -3.318 1.00 86.94 119 THR A CA 1
ATOM 893 C C . THR A 1 119 ? 7.594 -10.671 -2.606 1.00 86.94 119 THR A C 1
ATOM 895 O O . THR A 1 119 ? 6.989 -11.505 -1.947 1.00 86.94 119 THR A O 1
ATOM 898 N N . ILE A 1 120 ? 7.105 -9.443 -2.817 1.00 91.12 120 ILE A N 1
ATOM 899 C CA . ILE A 1 120 ? 5.855 -8.963 -2.196 1.00 91.12 120 ILE A CA 1
ATOM 900 C C . ILE A 1 120 ? 4.680 -9.893 -2.523 1.00 91.12 120 ILE A C 1
ATOM 902 O O . ILE A 1 120 ? 3.974 -10.342 -1.620 1.00 91.12 120 ILE A O 1
ATOM 906 N N . MET A 1 121 ? 4.481 -10.192 -3.810 1.00 88.31 121 MET A N 1
ATOM 907 C CA . MET A 1 121 ? 3.347 -10.989 -4.281 1.00 88.31 121 MET A CA 1
ATOM 908 C C . MET A 1 121 ? 3.402 -12.429 -3.760 1.00 88.31 121 MET A C 1
ATOM 910 O O . MET A 1 121 ? 2.388 -12.944 -3.291 1.00 88.31 121 MET A O 1
ATOM 914 N N . ASN A 1 122 ? 4.575 -13.068 -3.797 1.00 85.62 122 ASN A N 1
ATOM 915 C CA . ASN A 1 122 ? 4.746 -14.431 -3.301 1.00 85.62 122 ASN A CA 1
ATOM 916 C C . ASN A 1 122 ? 4.580 -14.491 -1.786 1.00 85.62 122 ASN A C 1
ATOM 918 O O . ASN A 1 122 ? 3.812 -15.319 -1.316 1.00 85.62 122 ASN A O 1
ATOM 922 N N . THR A 1 123 ? 5.210 -13.591 -1.029 1.00 88.12 123 THR A N 1
ATOM 923 C CA . THR A 1 123 ? 5.083 -13.558 0.434 1.00 88.12 123 THR A CA 1
ATOM 924 C C . THR A 1 123 ? 3.634 -13.356 0.864 1.00 88.12 123 THR A C 1
ATOM 926 O O . THR A 1 123 ? 3.138 -14.091 1.714 1.00 88.12 123 THR A O 1
ATOM 929 N N . ALA A 1 124 ? 2.919 -12.399 0.264 1.00 87.94 124 ALA A N 1
ATOM 930 C CA . ALA A 1 124 ? 1.513 -12.172 0.586 1.00 87.94 124 ALA A CA 1
ATOM 931 C C . ALA A 1 124 ? 0.638 -13.381 0.209 1.00 87.94 124 ALA A C 1
ATOM 933 O O . ALA A 1 124 ? -0.235 -13.779 0.983 1.00 87.94 124 ALA A O 1
ATOM 934 N N . CYS A 1 125 ? 0.892 -14.000 -0.948 1.00 84.56 125 CYS A N 1
ATOM 935 C CA . CYS A 1 125 ? 0.164 -15.182 -1.403 1.00 84.56 125 CYS A CA 1
ATOM 936 C C . CYS A 1 125 ? 0.434 -16.417 -0.527 1.00 84.56 125 CYS A C 1
ATOM 938 O O . CYS A 1 125 ? -0.509 -17.110 -0.150 1.00 84.56 125 CYS A O 1
ATOM 940 N N . GLU A 1 126 ? 1.689 -16.673 -0.153 1.00 81.31 126 GLU A N 1
ATOM 941 C CA . GLU A 1 126 ? 2.099 -17.756 0.754 1.00 81.31 126 GLU A CA 1
ATOM 942 C C . GLU A 1 126 ? 1.546 -17.548 2.164 1.00 81.31 126 GLU A C 1
ATOM 944 O O . GLU A 1 126 ? 1.108 -18.499 2.811 1.00 81.31 126 GLU A O 1
ATOM 949 N N . ALA A 1 127 ? 1.459 -16.292 2.605 1.00 79.62 127 ALA A N 1
ATOM 950 C CA . ALA A 1 127 ? 0.739 -15.926 3.812 1.00 79.62 127 ALA A CA 1
ATOM 951 C C . ALA A 1 127 ? -0.788 -16.051 3.646 1.00 79.62 127 ALA A C 1
ATOM 953 O O . ALA A 1 127 ? -1.522 -15.799 4.592 1.00 79.62 127 A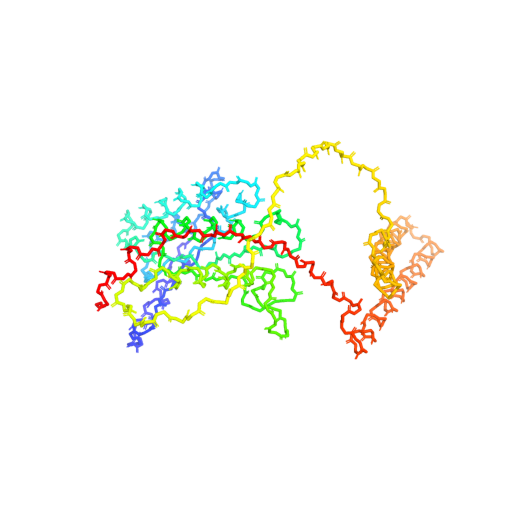LA A O 1
ATOM 954 N N . GLY A 1 128 ? -1.322 -16.443 2.489 1.00 80.00 128 GLY A N 1
ATOM 955 C CA . GLY A 1 128 ? -2.753 -16.668 2.275 1.00 80.00 128 GLY A CA 1
ATOM 956 C C . GLY A 1 128 ? -3.585 -15.388 2.173 1.00 80.00 128 GLY A C 1
ATOM 957 O O . GLY A 1 128 ? -4.767 -15.408 2.511 1.00 80.00 128 GLY A O 1
ATOM 958 N N . ILE A 1 129 ? -2.986 -14.266 1.766 1.00 85.31 129 ILE A N 1
ATOM 959 C CA . ILE A 1 129 ? -3.733 -13.061 1.391 1.00 85.31 129 ILE A CA 1
ATOM 960 C C . ILE A 1 129 ? -4.347 -13.277 0.006 1.00 85.31 129 ILE A C 1
ATOM 962 O O . ILE A 1 129 ? -3.641 -13.508 -0.974 1.00 85.31 129 ILE A O 1
ATOM 966 N N . ASP A 1 130 ? -5.673 -13.187 -0.079 1.00 79.25 130 ASP A N 1
ATOM 967 C CA . ASP A 1 130 ? -6.435 -13.443 -1.307 1.00 79.25 130 ASP A CA 1
ATOM 968 C C . ASP A 1 130 ? -6.702 -12.175 -2.136 1.00 79.25 130 ASP A C 1
ATOM 970 O O . ASP A 1 130 ? -6.976 -12.256 -3.335 1.00 79.25 130 ASP A O 1
ATOM 974 N N . LYS A 1 131 ? -6.637 -10.998 -1.504 1.00 84.75 131 LYS A N 1
ATOM 975 C CA . LYS A 1 131 ? -6.950 -9.701 -2.113 1.00 84.75 131 LYS A CA 1
ATOM 976 C C . LYS A 1 131 ? -5.832 -8.705 -1.853 1.00 84.75 131 LYS A C 1
ATOM 978 O O . LYS A 1 131 ? -5.499 -8.403 -0.706 1.00 84.75 131 LYS A O 1
ATOM 983 N N . MET A 1 132 ? -5.296 -8.169 -2.944 1.00 89.25 132 MET A N 1
ATOM 984 C CA . MET A 1 132 ? -4.208 -7.200 -2.940 1.00 89.25 132 MET A CA 1
ATOM 985 C C . MET A 1 132 ? -4.543 -6.062 -3.901 1.00 89.25 132 MET A C 1
ATOM 987 O O . MET A 1 132 ? -4.951 -6.311 -5.037 1.00 89.25 132 MET A O 1
ATOM 991 N N . PHE A 1 133 ? -4.368 -4.820 -3.461 1.00 91.44 133 PHE A N 1
ATOM 992 C CA . PHE A 1 133 ? -4.684 -3.633 -4.253 1.00 91.44 133 PHE A CA 1
ATOM 993 C C . PHE A 1 133 ? -3.430 -2.789 -4.471 1.00 91.44 133 PHE A C 1
ATOM 995 O O . PHE A 1 133 ? -2.825 -2.275 -3.532 1.00 91.44 133 PHE A O 1
ATOM 1002 N N . ALA A 1 134 ? -3.036 -2.661 -5.736 1.00 90.56 134 ALA A N 1
ATOM 1003 C CA . ALA A 1 134 ? -1.874 -1.874 -6.106 1.00 90.56 134 ALA A CA 1
ATOM 1004 C C . ALA A 1 134 ? -2.191 -0.371 -6.041 1.00 90.56 134 ALA A C 1
ATOM 1006 O O . ALA A 1 134 ? -3.125 0.115 -6.686 1.00 90.56 134 ALA A O 1
ATOM 1007 N N . TRP A 1 135 ? -1.368 0.367 -5.307 1.00 89.56 135 TRP A N 1
ATOM 1008 C CA . TRP A 1 135 ? -1.262 1.814 -5.357 1.00 89.56 135 TRP A CA 1
ATOM 1009 C C . TRP A 1 135 ? -0.166 2.181 -6.371 1.00 89.56 135 TRP A C 1
ATOM 1011 O O . TRP A 1 135 ? 1.011 1.957 -6.106 1.00 89.56 135 TRP A O 1
ATOM 1021 N N . ILE A 1 136 ? -0.479 2.714 -7.552 1.00 87.69 136 ILE A N 1
ATOM 1022 C CA . ILE A 1 136 ? -1.814 3.039 -8.087 1.00 87.69 136 ILE A CA 1
ATOM 1023 C C . ILE A 1 136 ? -1.940 2.548 -9.528 1.00 87.69 136 ILE A C 1
ATOM 1025 O O . ILE A 1 136 ? -0.949 2.314 -10.210 1.00 87.69 136 ILE A O 1
ATOM 1029 N N . LEU A 1 137 ? -3.168 2.397 -10.024 1.00 87.31 137 LEU A N 1
ATOM 1030 C CA . LEU A 1 137 ? -3.391 1.915 -11.384 1.00 87.31 137 LEU A CA 1
ATOM 1031 C C . LEU A 1 137 ? -2.805 2.850 -12.454 1.00 87.31 137 LEU A C 1
ATOM 1033 O O . LEU A 1 137 ? -2.123 2.371 -13.350 1.00 87.31 137 LEU A O 1
ATOM 1037 N N . ILE A 1 138 ? -3.062 4.160 -12.380 1.00 88.06 138 ILE A N 1
ATOM 1038 C CA . ILE A 1 138 ? -2.610 5.132 -13.388 1.00 88.06 138 ILE A CA 1
ATOM 1039 C C . ILE A 1 138 ? -1.909 6.301 -12.703 1.00 88.06 138 ILE A C 1
ATOM 1041 O O . ILE A 1 138 ? -2.522 6.983 -11.882 1.00 88.06 138 ILE A O 1
ATOM 1045 N N . ASP A 1 139 ? -0.652 6.556 -13.065 1.00 83.25 139 ASP A N 1
ATOM 1046 C CA . ASP A 1 139 ? 0.112 7.713 -12.589 1.00 83.25 139 ASP A CA 1
ATOM 1047 C C . ASP A 1 139 ? 1.242 8.102 -13.565 1.00 83.25 139 ASP A C 1
ATOM 1049 O O . ASP A 1 139 ? 1.721 7.313 -14.374 1.00 83.25 139 ASP A O 1
ATOM 1053 N N . SER A 1 140 ? 1.684 9.356 -13.502 1.00 65.44 140 SER A N 1
ATOM 1054 C CA . SER A 1 140 ? 2.670 9.970 -14.401 1.00 65.44 140 SER A CA 1
ATOM 1055 C C . SER A 1 140 ? 4.144 9.729 -14.043 1.00 65.44 140 SER A C 1
ATOM 1057 O O . SER A 1 140 ? 4.997 10.501 -14.483 1.00 65.44 140 SER A O 1
ATOM 1059 N N . GLY A 1 141 ? 4.452 8.662 -13.295 1.00 61.09 141 GLY A N 1
ATOM 1060 C CA . GLY A 1 141 ? 5.831 8.199 -13.083 1.00 61.09 141 GLY A CA 1
ATOM 1061 C C . GLY A 1 141 ? 6.297 8.101 -11.631 1.00 61.09 141 GLY A C 1
ATOM 1062 O O . GLY A 1 141 ? 7.492 8.246 -11.392 1.00 61.09 141 GLY A O 1
ATOM 1063 N N . SER A 1 142 ? 5.392 7.889 -10.669 1.00 73.12 142 SER A N 1
ATOM 1064 C CA . SER A 1 142 ? 5.751 7.620 -9.271 1.00 73.12 142 SER A CA 1
ATOM 1065 C C . SER A 1 142 ? 5.427 6.182 -8.867 1.00 73.12 142 SER A C 1
ATOM 1067 O O . SER A 1 142 ? 6.337 5.453 -8.514 1.00 73.12 142 SER A O 1
ATOM 1069 N N . TYR A 1 143 ? 4.168 5.740 -8.949 1.00 83.62 143 TYR A N 1
ATOM 1070 C CA . TYR A 1 143 ? 3.746 4.390 -8.501 1.00 83.62 143 TYR A CA 1
ATOM 1071 C C . TYR A 1 143 ? 2.775 3.689 -9.468 1.00 83.62 143 TYR A C 1
ATOM 1073 O O . TYR A 1 143 ? 2.242 2.625 -9.167 1.00 83.62 143 TYR A O 1
ATOM 1081 N N . GLY A 1 144 ? 2.498 4.312 -10.614 1.00 85.56 144 GLY A N 1
ATOM 1082 C CA . GLY A 1 144 ? 1.517 3.827 -11.582 1.00 85.56 144 GLY A CA 1
ATOM 1083 C C . GLY A 1 144 ? 1.890 2.463 -12.156 1.00 85.56 144 GLY A C 1
ATOM 1084 O O . GLY A 1 144 ? 3.009 2.315 -12.639 1.00 85.56 144 GLY A O 1
ATOM 1085 N N . LEU A 1 145 ? 0.958 1.507 -12.190 1.00 86.69 145 LEU A N 1
ATOM 1086 C CA . LEU A 1 145 ? 1.078 0.317 -13.048 1.00 86.69 145 LEU A CA 1
ATOM 1087 C C . LEU A 1 145 ? 0.986 0.703 -14.530 1.00 86.69 145 LEU A C 1
ATOM 1089 O O . LEU A 1 145 ? 1.668 0.137 -15.376 1.00 86.69 145 LEU A O 1
ATOM 1093 N N . TYR A 1 146 ? 0.188 1.722 -14.833 1.00 87.31 146 TYR A N 1
ATOM 1094 C CA . TYR A 1 146 ? 0.064 2.314 -16.154 1.00 87.31 146 TYR A CA 1
ATOM 1095 C C . TYR A 1 146 ? 0.371 3.808 -16.097 1.00 87.31 146 TYR A C 1
ATOM 1097 O O . TYR A 1 146 ? 0.128 4.498 -15.105 1.00 87.31 146 TYR A O 1
ATOM 1105 N N . ASN A 1 147 ? 0.892 4.331 -17.197 1.00 84.94 147 ASN A N 1
ATOM 1106 C CA . ASN A 1 147 ? 1.063 5.760 -17.396 1.00 84.94 147 ASN A CA 1
ATOM 1107 C C . ASN A 1 147 ? -0.242 6.415 -17.890 1.00 84.94 147 ASN A C 1
ATOM 1109 O O . ASN A 1 147 ? -1.212 5.751 -18.254 1.00 84.94 147 ASN A O 1
ATOM 1113 N N . ASN A 1 148 ? -0.261 7.748 -17.967 1.00 85.19 148 ASN A N 1
ATOM 1114 C CA . ASN A 1 148 ? -1.435 8.514 -18.420 1.00 85.19 148 ASN A CA 1
ATOM 1115 C C . ASN A 1 148 ? -1.858 8.251 -19.879 1.00 85.19 148 ASN A C 1
ATOM 1117 O O . ASN A 1 148 ? -2.919 8.711 -20.295 1.00 85.19 148 ASN A O 1
ATOM 1121 N N . SER A 1 14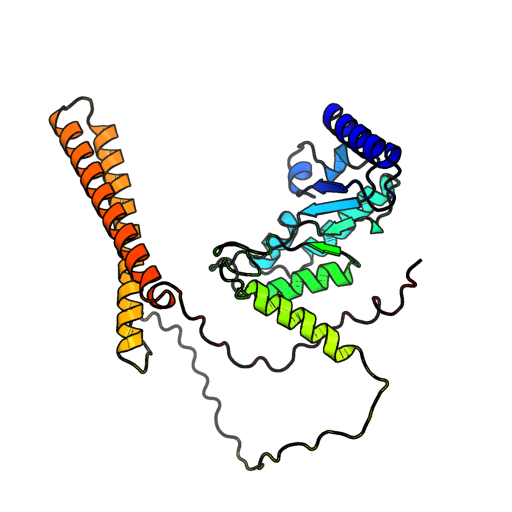9 ? -1.035 7.550 -20.659 1.00 85.56 149 SER A N 1
ATOM 1122 C CA . SER A 1 149 ? -1.348 7.103 -22.019 1.00 85.56 149 SER A CA 1
ATOM 1123 C C . SER A 1 149 ? -1.816 5.641 -22.056 1.00 85.56 149 SER A C 1
ATOM 1125 O O . SER A 1 149 ? -1.900 5.071 -23.140 1.00 85.56 149 SER A O 1
ATOM 1127 N N . ALA A 1 150 ? -2.100 5.040 -20.894 1.00 82.25 150 ALA A N 1
ATOM 1128 C CA . ALA A 1 150 ? -2.441 3.628 -20.711 1.00 82.25 150 ALA A CA 1
ATOM 1129 C C . ALA A 1 150 ? -1.349 2.635 -21.158 1.00 82.25 150 ALA A C 1
ATOM 1131 O O . ALA A 1 150 ? -1.631 1.457 -21.351 1.00 82.25 150 ALA A O 1
ATOM 1132 N N . GLY A 1 151 ? -0.101 3.087 -21.310 1.00 83.94 151 GLY A N 1
ATOM 1133 C CA . GLY A 1 151 ? 1.036 2.179 -21.462 1.00 83.94 151 GLY A CA 1
ATOM 1134 C C . GLY A 1 151 ? 1.449 1.627 -20.101 1.00 83.94 151 GLY A C 1
ATOM 1135 O O . GLY A 1 151 ? 1.463 2.386 -19.131 1.00 83.94 151 GLY A O 1
ATOM 1136 N N . ALA A 1 152 ? 1.777 0.337 -20.025 1.00 84.38 152 ALA A N 1
ATOM 1137 C CA . ALA A 1 152 ? 2.337 -0.255 -18.815 1.00 84.38 152 ALA A CA 1
ATOM 1138 C C . ALA A 1 152 ? 3.656 0.445 -18.446 1.00 84.38 152 ALA A C 1
ATOM 1140 O O . ALA A 1 152 ?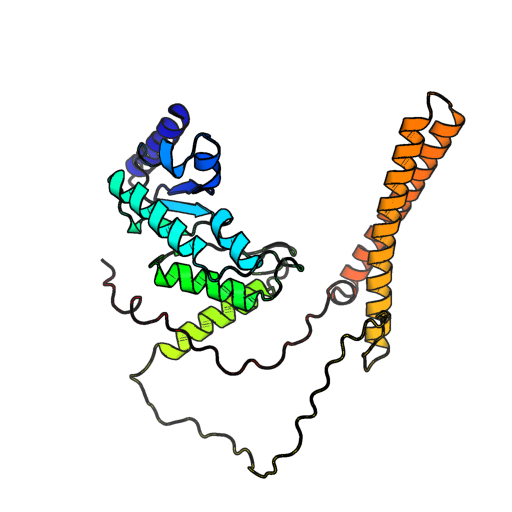 4.433 0.828 -19.321 1.00 84.38 152 ALA A O 1
ATOM 1141 N N . THR A 1 153 ? 3.880 0.666 -17.155 1.00 83.06 153 THR A N 1
ATOM 1142 C CA . THR A 1 153 ? 5.194 1.054 -16.621 1.00 83.06 153 THR A CA 1
ATOM 1143 C C . THR A 1 153 ? 6.054 -0.193 -16.418 1.00 83.06 153 THR A C 1
ATOM 1145 O O . THR A 1 153 ? 5.553 -1.309 -16.568 1.00 83.06 153 THR A O 1
ATOM 1148 N N . ASP A 1 154 ? 7.312 -0.039 -15.999 1.00 80.88 154 ASP A N 1
ATOM 1149 C CA . ASP A 1 154 ? 8.125 -1.170 -15.528 1.00 80.88 154 ASP A CA 1
ATOM 1150 C C . ASP A 1 154 ? 7.367 -2.024 -14.492 1.00 80.88 154 ASP A C 1
ATOM 1152 O O . ASP A 1 154 ? 7.287 -3.243 -14.616 1.00 80.88 154 ASP A O 1
ATOM 1156 N N . ALA A 1 155 ? 6.741 -1.386 -13.493 1.00 82.44 155 ALA A N 1
ATOM 1157 C CA . ALA A 1 155 ? 5.993 -2.083 -12.445 1.00 82.44 155 ALA A CA 1
ATOM 1158 C C . ALA A 1 155 ? 4.761 -2.808 -13.007 1.00 82.44 155 ALA A C 1
ATOM 1160 O O . ALA A 1 155 ? 4.488 -3.946 -12.622 1.00 82.44 155 ALA A O 1
ATOM 1161 N N . GLY A 1 156 ? 4.039 -2.163 -13.931 1.00 86.12 156 GLY A N 1
ATOM 1162 C CA . GLY A 1 156 ? 2.910 -2.772 -14.633 1.00 86.12 156 GLY A CA 1
ATOM 1163 C C . GLY A 1 156 ? 3.324 -3.981 -15.458 1.00 86.12 156 GLY A C 1
ATOM 1164 O O . GLY A 1 156 ? 2.720 -5.038 -15.327 1.00 86.12 156 GLY A O 1
ATOM 1165 N N . SER A 1 157 ? 4.401 -3.855 -16.230 1.00 85.00 157 SER A N 1
ATOM 1166 C CA . SER A 1 157 ? 4.923 -4.928 -17.081 1.00 85.00 157 SER A CA 1
ATOM 1167 C C . SER A 1 157 ? 5.404 -6.116 -16.241 1.00 85.00 157 SER A C 1
ATOM 1169 O O . SER A 1 157 ? 5.040 -7.255 -16.519 1.00 85.00 157 SER A O 1
ATOM 1171 N N . CYS A 1 158 ? 6.129 -5.866 -15.141 1.00 84.25 158 CYS A N 1
ATOM 1172 C CA . CYS A 1 158 ? 6.522 -6.919 -14.198 1.00 84.25 158 CYS A CA 1
ATOM 1173 C C . CYS A 1 158 ? 5.303 -7.650 -13.603 1.00 84.25 158 CYS A C 1
ATOM 1175 O O . CYS A 1 158 ? 5.356 -8.864 -13.390 1.00 84.25 158 CYS A O 1
ATOM 1177 N N . LEU A 1 159 ? 4.227 -6.918 -13.284 1.00 85.50 159 LEU A N 1
ATOM 1178 C CA . LEU A 1 159 ? 3.004 -7.497 -12.729 1.00 85.50 159 LEU A CA 1
ATOM 1179 C C . LEU A 1 159 ? 2.252 -8.326 -13.775 1.00 85.50 159 LEU A C 1
ATOM 1181 O O . LEU A 1 159 ? 1.800 -9.426 -13.465 1.00 85.50 159 LEU A O 1
ATOM 1185 N N . GLU A 1 160 ? 2.135 -7.821 -15.002 1.00 84.62 160 GLU A N 1
ATOM 1186 C CA . GLU A 1 160 ? 1.534 -8.543 -16.126 1.00 84.62 160 GLU A CA 1
ATOM 1187 C C . GLU A 1 160 ? 2.279 -9.856 -16.393 1.00 84.62 160 GLU A C 1
ATOM 1189 O O . GLU A 1 160 ? 1.644 -10.909 -16.467 1.00 84.62 160 GLU A O 1
ATOM 1194 N N . ASP A 1 161 ? 3.614 -9.825 -16.421 1.00 80.81 161 ASP A N 1
ATOM 1195 C CA . ASP A 1 161 ? 4.455 -11.018 -16.568 1.00 80.81 161 ASP A CA 1
ATOM 1196 C C . ASP A 1 161 ? 4.273 -12.005 -15.408 1.00 80.81 161 ASP A C 1
ATOM 1198 O O . ASP A 1 161 ? 4.190 -13.219 -15.617 1.00 80.81 161 ASP A O 1
ATOM 1202 N N . TYR A 1 162 ? 4.194 -11.501 -14.172 1.00 81.50 162 TYR A N 1
ATOM 1203 C CA . TYR A 1 162 ? 3.938 -12.328 -12.994 1.00 81.50 162 TYR A CA 1
ATOM 1204 C C . TYR A 1 162 ? 2.595 -13.057 -13.106 1.00 81.50 162 TYR A C 1
ATOM 1206 O O . TYR A 1 162 ? 2.532 -14.275 -12.928 1.00 81.50 162 TYR A O 1
ATOM 1214 N N . ILE A 1 163 ? 1.532 -12.329 -13.458 1.00 78.88 163 ILE A N 1
ATOM 1215 C CA . ILE A 1 163 ? 0.182 -12.883 -13.620 1.00 78.88 163 ILE A CA 1
ATOM 1216 C C . ILE A 1 163 ? 0.133 -13.870 -14.793 1.00 78.88 163 ILE A C 1
ATOM 1218 O O . ILE A 1 163 ? -0.450 -14.947 -14.664 1.00 78.88 163 ILE A O 1
ATOM 1222 N N . ALA A 1 164 ? 0.771 -13.555 -15.921 1.00 75.31 164 ALA A N 1
ATOM 1223 C CA . ALA A 1 164 ? 0.855 -14.460 -17.066 1.00 75.31 164 ALA A CA 1
ATOM 1224 C C . ALA A 1 164 ? 1.571 -15.771 -16.700 1.00 75.31 164 ALA A C 1
ATOM 1226 O O . ALA A 1 164 ? 1.131 -16.850 -17.099 1.00 75.31 164 ALA A O 1
ATOM 1227 N N . GLY A 1 165 ? 2.624 -15.695 -15.879 1.00 67.94 165 GLY A N 1
ATOM 1228 C CA . GLY A 1 165 ? 3.330 -16.861 -15.348 1.00 67.94 165 GLY A CA 1
ATOM 1229 C C . GLY A 1 165 ? 2.452 -17.781 -14.492 1.00 67.94 165 GLY A C 1
ATOM 1230 O O . GLY A 1 165 ? 2.621 -18.997 -14.549 1.00 67.94 165 GLY A O 1
ATOM 1231 N N . LEU A 1 166 ? 1.475 -17.236 -13.757 1.00 63.34 166 LEU A N 1
ATOM 1232 C CA . LEU A 1 166 ? 0.502 -18.033 -12.994 1.00 63.34 166 LEU A CA 1
ATOM 1233 C C . LEU A 1 166 ? -0.451 -18.826 -13.904 1.00 63.34 166 LEU A C 1
ATOM 1235 O O . LEU A 1 166 ? -0.850 -19.938 -13.561 1.00 63.34 166 LEU A O 1
ATOM 1239 N N . ALA A 1 167 ? -0.810 -18.278 -15.069 1.00 50.88 167 ALA A N 1
ATOM 1240 C CA . ALA A 1 167 ? -1.765 -18.898 -15.989 1.00 50.88 167 ALA A CA 1
ATOM 1241 C C . ALA A 1 167 ? -1.190 -20.121 -16.728 1.00 50.88 167 ALA A C 1
ATOM 1243 O O . ALA A 1 167 ? -1.924 -21.062 -17.018 1.00 50.88 167 ALA A O 1
ATOM 1244 N N . VAL A 1 168 ? 0.119 -20.144 -17.002 1.00 47.97 168 VAL A N 1
ATOM 1245 C CA . VAL A 1 168 ? 0.782 -21.224 -17.765 1.00 47.97 168 VAL A CA 1
ATOM 1246 C C . VAL A 1 168 ? 0.842 -22.548 -16.996 1.00 47.97 168 VAL A C 1
ATOM 1248 O O . VAL A 1 168 ? 0.884 -23.611 -17.604 1.00 47.97 168 VAL A O 1
ATOM 1251 N N . VAL A 1 169 ? 0.810 -22.513 -15.665 1.00 45.72 169 VAL A N 1
ATOM 1252 C CA . VAL A 1 169 ? 0.886 -23.731 -14.841 1.00 45.72 169 VAL A CA 1
ATOM 1253 C C . VAL A 1 169 ? -0.510 -24.383 -14.671 1.00 45.72 169 VAL A C 1
ATOM 1255 O O . VAL A 1 169 ? -0.615 -25.528 -14.249 1.00 45.72 169 VAL A O 1
ATOM 1258 N N . ALA A 1 170 ? -1.593 -23.685 -15.059 1.00 42.62 170 ALA A N 1
ATOM 1259 C CA . ALA A 1 170 ? -2.979 -23.980 -14.655 1.00 42.62 170 ALA A CA 1
ATOM 1260 C C . ALA A 1 170 ? -3.720 -25.081 -15.430 1.00 42.62 170 ALA A C 1
ATOM 1262 O O . ALA A 1 170 ? -4.871 -25.354 -15.090 1.00 42.62 170 ALA A O 1
ATOM 1263 N N . ASP A 1 171 ? -3.120 -25.711 -16.443 1.00 38.31 171 ASP A N 1
ATOM 1264 C CA . ASP A 1 171 ? -3.806 -26.740 -17.240 1.00 38.31 171 ASP A CA 1
ATOM 1265 C C . ASP A 1 171 ? -2.927 -27.977 -17.484 1.00 38.31 171 ASP A C 1
ATOM 1267 O O . ASP A 1 171 ? -2.086 -27.970 -18.386 1.00 38.31 171 ASP A O 1
ATOM 1271 N N . PRO A 1 172 ? -3.105 -29.054 -16.694 1.00 42.78 172 PRO A N 1
ATOM 1272 C CA . PRO A 1 172 ? -2.478 -30.338 -16.965 1.00 42.78 172 PRO A CA 1
ATOM 1273 C C . PRO A 1 172 ? -3.408 -31.372 -17.638 1.00 42.78 172 PRO A C 1
ATOM 1275 O O . PRO A 1 172 ? -2.993 -32.525 -17.740 1.00 42.78 172 PRO A O 1
ATOM 1278 N N . GLU A 1 173 ? -4.630 -31.044 -18.101 1.00 46.31 173 GLU A N 1
ATOM 1279 C CA . GLU A 1 173 ? -5.601 -32.081 -18.535 1.00 46.31 173 GLU A CA 1
ATOM 1280 C C . GLU A 1 173 ? -6.217 -31.966 -19.950 1.00 46.31 173 GLU A C 1
ATOM 1282 O O . GLU A 1 173 ? -7.123 -32.735 -20.267 1.00 46.31 173 GLU A O 1
ATOM 1287 N N . ASN A 1 174 ? -5.705 -31.145 -20.877 1.00 39.91 174 ASN A N 1
ATOM 1288 C CA . ASN A 1 174 ? -6.117 -31.241 -22.296 1.00 39.91 174 ASN A CA 1
ATOM 1289 C C . ASN A 1 174 ? -4.956 -31.203 -23.305 1.00 39.91 174 ASN A C 1
ATOM 1291 O O . ASN A 1 174 ? -4.753 -30.223 -24.021 1.00 39.91 174 ASN A O 1
ATOM 1295 N N . GLU A 1 175 ? -4.251 -32.327 -23.462 1.00 44.00 175 GLU A N 1
ATOM 1296 C CA . GLU A 1 175 ? -3.401 -32.556 -24.640 1.00 44.00 175 GLU A CA 1
ATOM 1297 C C . GLU A 1 175 ? -4.253 -32.906 -25.881 1.00 44.00 175 GLU A C 1
ATOM 1299 O O . GLU A 1 175 ? -4.594 -34.061 -26.143 1.00 44.00 175 GLU A O 1
ATOM 1304 N N . GLY A 1 176 ? -4.596 -31.886 -26.675 1.00 38.47 176 GLY A N 1
ATOM 1305 C CA . GLY A 1 176 ? -4.838 -32.018 -28.121 1.00 38.47 176 GLY A CA 1
ATOM 1306 C C . GLY A 1 176 ? -3.511 -31.910 -28.896 1.00 38.47 176 GLY A C 1
ATOM 1307 O O . GLY A 1 176 ? -2.559 -31.347 -28.362 1.00 38.47 176 GLY A O 1
ATOM 1308 N N . PRO A 1 177 ? -3.396 -32.451 -30.128 1.00 38.97 177 PRO A N 1
ATOM 1309 C CA . PRO A 1 177 ? -2.100 -32.747 -30.738 1.00 38.97 177 PRO A CA 1
ATOM 1310 C C . PRO A 1 177 ? -1.264 -31.481 -30.967 1.00 38.97 177 PRO A C 1
ATOM 1312 O O . PRO A 1 177 ? -1.762 -30.497 -31.516 1.00 38.97 177 PRO A O 1
ATOM 1315 N N . GLU A 1 178 ? 0.004 -31.558 -30.552 1.00 37.06 178 GLU A N 1
ATOM 1316 C CA . GLU A 1 178 ? 1.036 -30.517 -30.629 1.00 37.06 178 GLU A CA 1
ATOM 1317 C C . GLU A 1 178 ? 0.970 -29.651 -31.904 1.00 37.06 178 GLU A C 1
ATOM 1319 O O . GLU A 1 178 ? 0.935 -30.188 -33.020 1.00 37.06 178 GLU A O 1
ATOM 1324 N N . PRO A 1 179 ? 1.089 -28.313 -31.803 1.00 37.62 179 PRO A N 1
ATOM 1325 C CA . PRO A 1 179 ? 1.504 -27.520 -32.944 1.00 37.62 179 PRO A CA 1
ATOM 1326 C C . PRO A 1 179 ? 2.995 -27.768 -33.219 1.00 37.62 179 PRO A C 1
ATOM 1328 O O . PRO A 1 179 ? 3.858 -27.550 -32.371 1.00 37.62 179 PRO A O 1
ATOM 1331 N N . ALA A 1 180 ? 3.276 -28.233 -34.437 1.00 33.06 180 ALA A N 1
ATOM 1332 C CA . ALA A 1 180 ? 4.603 -28.551 -34.943 1.00 33.06 180 ALA A CA 1
ATOM 1333 C C . ALA A 1 180 ? 5.648 -27.464 -34.626 1.00 33.06 180 ALA A C 1
ATOM 1335 O O . ALA A 1 180 ? 5.485 -26.289 -34.961 1.00 33.06 180 ALA A O 1
ATOM 1336 N N . THR A 1 181 ? 6.755 -27.895 -34.028 1.00 41.12 181 THR A N 1
ATOM 1337 C CA . THR A 1 181 ? 7.931 -27.069 -33.753 1.00 41.12 181 THR A CA 1
ATOM 1338 C C . THR A 1 181 ? 8.576 -26.570 -35.056 1.00 41.12 181 THR A C 1
ATOM 1340 O O . THR A 1 181 ? 8.811 -27.360 -35.977 1.00 41.12 181 THR A O 1
ATOM 1343 N N . PRO A 1 182 ? 8.925 -25.275 -35.174 1.00 32.81 182 PRO A N 1
ATOM 1344 C CA . PRO A 1 182 ? 9.802 -24.821 -36.242 1.00 32.81 182 PRO A CA 1
ATOM 1345 C C . PRO A 1 182 ? 11.233 -25.294 -35.964 1.00 32.81 182 PRO A C 1
ATOM 1347 O O . PRO A 1 182 ? 11.807 -25.023 -34.910 1.00 32.81 182 PRO A O 1
ATOM 1350 N N . PHE A 1 183 ? 11.802 -26.004 -36.936 1.00 32.38 183 PHE A N 1
ATOM 1351 C CA . PHE A 1 183 ? 13.200 -26.423 -37.004 1.00 32.38 183 PHE A CA 1
ATOM 1352 C C . PHE A 1 183 ? 14.172 -25.289 -36.623 1.00 32.38 183 PHE A C 1
ATOM 1354 O O . PHE A 1 183 ? 14.272 -24.294 -37.341 1.00 32.38 183 PHE A O 1
ATOM 1361 N N . LEU A 1 184 ? 14.975 -25.490 -35.575 1.00 32.81 184 LEU A N 1
ATOM 1362 C CA . LEU A 1 184 ? 16.260 -24.805 -35.418 1.00 32.81 184 LEU A CA 1
ATOM 1363 C C . LEU A 1 184 ? 17.390 -25.793 -35.747 1.00 32.81 184 LEU A C 1
ATOM 1365 O O . LEU A 1 184 ? 17.407 -26.896 -35.190 1.00 32.81 184 LEU A O 1
ATOM 1369 N N . PRO A 1 185 ? 18.343 -25.446 -36.630 1.00 33.69 185 PRO A N 1
ATOM 1370 C CA . PRO A 1 185 ? 19.492 -26.297 -36.887 1.00 33.69 185 PRO A CA 1
ATOM 1371 C C . PRO A 1 185 ? 20.451 -26.250 -35.689 1.00 33.69 185 PRO A C 1
ATOM 1373 O O . PRO A 1 185 ? 20.934 -25.191 -35.291 1.00 33.69 185 PRO A O 1
ATOM 1376 N N . ARG A 1 186 ? 20.735 -27.424 -35.120 1.00 38.38 186 ARG A N 1
ATOM 1377 C CA . ARG A 1 186 ? 21.880 -27.653 -34.234 1.00 38.38 186 ARG A CA 1
ATOM 1378 C C . ARG A 1 186 ? 23.137 -27.762 -35.082 1.00 38.38 186 ARG A C 1
ATOM 1380 O O . ARG A 1 186 ? 23.150 -28.652 -35.913 1.00 38.38 186 ARG A O 1
ATOM 1387 N N . GLU A 1 187 ? 24.133 -26.923 -34.804 1.00 32.88 187 GLU A N 1
ATOM 1388 C CA . GLU A 1 187 ? 25.596 -27.148 -34.705 1.00 32.88 187 GLU A CA 1
ATOM 1389 C C . GLU A 1 187 ? 26.170 -25.798 -34.217 1.00 32.88 187 GLU A C 1
ATOM 1391 O O . GLU A 1 187 ? 25.721 -24.757 -34.673 1.00 32.88 187 GLU A O 1
ATOM 1396 N N . GLY A 1 188 ? 27.098 -25.637 -33.281 1.00 28.20 188 GLY A N 1
ATOM 1397 C CA . GLY A 1 188 ? 27.961 -26.507 -32.507 1.00 28.20 188 GLY A CA 1
ATOM 1398 C C . GLY A 1 188 ? 28.940 -25.601 -31.732 1.00 28.20 188 GLY A C 1
ATOM 1399 O O . GLY A 1 188 ? 28.955 -24.386 -31.912 1.00 28.20 188 GLY A O 1
ATOM 1400 N N . LEU A 1 189 ? 29.796 -26.229 -30.928 1.00 29.69 189 LEU A N 1
ATOM 1401 C CA . LEU A 1 189 ? 31.045 -25.687 -30.381 1.00 29.69 189 LEU A CA 1
ATOM 1402 C C . LEU A 1 189 ? 30.973 -24.685 -29.209 1.00 29.69 189 LEU A C 1
ATOM 1404 O O . LEU A 1 189 ? 30.758 -23.486 -29.344 1.00 29.69 189 LEU A O 1
ATOM 1408 N N . ALA A 1 190 ? 31.310 -25.227 -28.038 1.00 36.72 190 ALA A N 1
ATOM 1409 C CA . ALA A 1 190 ? 31.824 -24.496 -26.894 1.00 36.72 190 ALA A CA 1
ATOM 1410 C C . ALA A 1 190 ? 33.046 -23.636 -27.269 1.00 36.72 190 ALA A C 1
ATOM 1412 O O . ALA A 1 190 ? 33.999 -24.156 -27.848 1.00 36.72 190 ALA A O 1
ATOM 1413 N N . ALA A 1 191 ? 33.058 -22.366 -26.855 1.00 29.16 191 ALA A N 1
ATOM 1414 C CA . ALA A 1 191 ? 34.282 -21.590 -26.662 1.00 29.16 191 ALA A CA 1
ATOM 1415 C C . ALA A 1 191 ? 34.019 -20.320 -25.830 1.00 29.16 191 ALA A C 1
ATOM 1417 O O . ALA A 1 191 ? 33.285 -19.437 -26.253 1.00 29.16 191 ALA A O 1
ATOM 1418 N N . GLY A 1 192 ? 34.706 -20.214 -24.688 1.00 27.62 192 GLY A N 1
ATOM 1419 C CA . GLY A 1 192 ? 35.179 -18.936 -24.151 1.00 27.62 192 GLY A CA 1
ATOM 1420 C C . GLY A 1 192 ? 34.224 -18.148 -23.258 1.00 27.62 192 GLY A C 1
ATOM 1421 O O . GLY A 1 192 ? 33.561 -17.226 -23.712 1.00 27.62 192 GLY A O 1
ATOM 1422 N N . VAL A 1 193 ? 34.300 -18.401 -21.950 1.00 35.56 193 VAL A N 1
ATOM 1423 C CA . VAL A 1 193 ? 34.155 -17.334 -20.951 1.00 35.56 193 VAL A CA 1
ATOM 1424 C C . VAL A 1 193 ? 35.533 -16.693 -20.776 1.00 35.56 193 VAL A C 1
ATOM 1426 O O . VAL A 1 193 ? 36.439 -17.367 -20.281 1.00 35.56 193 VAL A O 1
ATOM 1429 N N . PRO A 1 194 ? 35.728 -15.410 -21.112 1.00 34.00 194 PRO A N 1
ATOM 1430 C CA . PRO A 1 194 ? 36.708 -14.588 -20.440 1.00 34.00 194 PRO A CA 1
ATOM 1431 C C . PRO A 1 194 ? 35.972 -13.744 -19.404 1.00 34.00 194 PRO A C 1
ATOM 1433 O O . PRO A 1 194 ? 35.230 -12.819 -19.729 1.00 34.00 194 PRO A O 1
ATOM 1436 N N . GLY A 1 195 ? 36.192 -14.070 -18.133 1.00 37.84 195 GLY A N 1
ATOM 1437 C CA . GLY A 1 195 ? 35.942 -13.112 -17.074 1.00 37.84 195 GLY A CA 1
ATOM 1438 C C . GLY A 1 195 ? 36.878 -11.917 -17.237 1.00 37.84 195 GLY A C 1
ATOM 1439 O O . GLY A 1 195 ? 38.057 -12.078 -17.552 1.00 37.84 195 GLY A O 1
ATOM 1440 N N . SER A 1 196 ? 36.377 -10.726 -16.946 1.00 37.06 196 SER A N 1
ATOM 1441 C CA . SER A 1 196 ? 37.222 -9.655 -16.437 1.00 37.06 196 SER A CA 1
ATOM 1442 C C . SER A 1 196 ? 36.388 -8.703 -15.600 1.00 37.06 196 SER A C 1
ATOM 1444 O O . SER A 1 196 ? 35.526 -7.989 -16.107 1.00 37.06 196 SER A O 1
ATOM 1446 N N . ASN A 1 197 ? 36.702 -8.699 -14.308 1.00 45.28 197 ASN A N 1
ATOM 1447 C CA . ASN A 1 197 ? 36.424 -7.604 -13.399 1.00 45.28 197 ASN A CA 1
ATOM 1448 C C . ASN A 1 197 ? 36.885 -6.288 -14.029 1.00 45.28 197 ASN A C 1
ATOM 1450 O O . ASN A 1 197 ? 38.023 -6.176 -14.486 1.00 45.28 197 ASN A O 1
ATOM 1454 N N . GLY A 1 198 ? 36.018 -5.287 -13.998 1.00 33.53 198 GLY A N 1
ATOM 1455 C CA . GLY A 1 198 ? 36.340 -3.950 -14.456 1.00 33.53 198 GLY A CA 1
ATOM 1456 C C . GLY A 1 198 ? 35.300 -2.974 -13.953 1.00 33.53 198 GLY A C 1
ATOM 1457 O O . GLY A 1 198 ? 34.434 -2.553 -14.708 1.00 33.53 198 GLY A O 1
ATOM 1458 N N . ALA A 1 199 ? 35.393 -2.610 -12.673 1.00 43.84 199 ALA A N 1
ATOM 1459 C CA . ALA A 1 199 ? 34.851 -1.345 -12.208 1.00 43.84 199 ALA A CA 1
ATOM 1460 C C . ALA A 1 199 ? 35.543 -0.234 -13.011 1.00 43.84 199 ALA A C 1
ATOM 1462 O O . ALA A 1 199 ? 36.656 0.187 -12.699 1.00 43.84 199 ALA A O 1
ATOM 1463 N N . VAL A 1 200 ? 34.907 0.181 -14.103 1.00 35.00 200 VAL A N 1
ATOM 1464 C CA . VAL A 1 200 ? 35.340 1.308 -14.917 1.00 35.00 200 VAL A CA 1
ATOM 1465 C C . VAL A 1 200 ? 34.551 2.517 -14.439 1.00 35.00 200 VAL A C 1
ATOM 1467 O O . VAL A 1 200 ? 33.429 2.771 -14.865 1.00 35.00 200 VAL A O 1
ATOM 1470 N N . LEU A 1 201 ? 35.172 3.279 -13.540 1.00 43.88 201 LEU A N 1
ATOM 1471 C CA . LEU A 1 201 ? 34.844 4.684 -13.333 1.00 43.88 201 LEU A CA 1
ATOM 1472 C C . LEU A 1 201 ? 35.308 5.446 -14.582 1.00 43.88 201 LEU A C 1
ATOM 1474 O O . LEU A 1 201 ? 36.416 5.976 -14.621 1.00 43.88 201 LEU A O 1
ATOM 1478 N N . SER A 1 202 ? 34.494 5.449 -15.634 1.00 40.00 202 SER A N 1
ATOM 1479 C CA . SER A 1 202 ? 34.700 6.318 -16.792 1.00 40.00 202 SER A CA 1
ATOM 1480 C C . SER A 1 202 ? 33.500 7.239 -16.904 1.00 40.00 202 SER A C 1
ATOM 1482 O O . SER A 1 202 ? 32.362 6.777 -16.940 1.00 40.00 202 SER A O 1
ATOM 1484 N N . GLY A 1 203 ? 33.756 8.547 -16.894 1.00 49.88 203 GLY A N 1
ATOM 1485 C CA . GLY A 1 203 ? 32.725 9.569 -17.019 1.00 49.88 203 GLY A CA 1
ATOM 1486 C C . GLY A 1 203 ? 31.930 9.358 -18.304 1.00 49.88 203 GLY A C 1
ATOM 1487 O O . GLY A 1 203 ? 32.419 9.640 -19.397 1.00 49.88 203 GLY A O 1
ATOM 1488 N N . GLN A 1 204 ? 30.713 8.839 -18.163 1.00 51.88 204 GLN A N 1
ATOM 1489 C CA . GLN A 1 204 ? 29.788 8.628 -19.266 1.00 51.88 204 GLN A CA 1
ATOM 1490 C C . GLN A 1 204 ? 29.308 9.989 -19.772 1.00 51.88 204 GLN A C 1
ATOM 1492 O O . GLN A 1 204 ? 28.480 10.658 -19.158 1.00 51.88 204 GLN A O 1
ATOM 1497 N N . GLY A 1 205 ? 29.860 10.420 -20.906 1.00 55.66 205 GLY A N 1
ATOM 1498 C CA . GLY A 1 205 ? 29.245 11.467 -21.709 1.00 55.66 205 GLY A CA 1
ATOM 1499 C C . GLY A 1 205 ? 27.944 10.952 -22.347 1.00 55.66 205 GLY A C 1
ATOM 1500 O O . GLY A 1 205 ? 27.814 9.745 -22.576 1.00 55.66 205 GLY A O 1
ATOM 1501 N N . PRO A 1 206 ? 27.007 11.847 -22.705 1.00 58.62 206 PRO A N 1
ATOM 1502 C CA . PRO A 1 206 ? 25.657 11.505 -23.183 1.00 58.62 206 PRO A CA 1
ATOM 1503 C C . PRO A 1 206 ? 25.599 10.689 -24.491 1.00 58.62 206 PRO A C 1
ATOM 1505 O O . PRO A 1 206 ? 24.520 10.289 -24.914 1.00 58.62 206 PRO A O 1
ATOM 1508 N N . CYS A 1 207 ? 26.741 10.426 -25.132 1.00 63.34 207 CYS A N 1
ATOM 1509 C CA . CYS A 1 207 ? 26.840 9.667 -26.382 1.00 63.34 207 CYS A CA 1
ATOM 1510 C C . CYS A 1 207 ? 27.717 8.412 -26.283 1.00 63.34 207 CYS A C 1
ATOM 1512 O O . CYS A 1 207 ? 28.149 7.884 -27.306 1.00 63.34 207 CYS A O 1
ATOM 1514 N N . SER A 1 208 ? 28.032 7.943 -25.075 1.00 56.47 208 SER A N 1
ATOM 1515 C CA . SER A 1 208 ? 28.814 6.715 -24.912 1.00 56.47 208 SER A CA 1
ATOM 1516 C C . SER A 1 208 ? 27.963 5.480 -25.248 1.00 56.47 208 SER A C 1
ATOM 1518 O O . SER A 1 208 ? 26.968 5.219 -24.588 1.00 56.47 208 SER A O 1
ATOM 1520 N N . GLY A 1 209 ? 28.349 4.738 -26.295 1.00 59.81 209 GLY A N 1
ATOM 1521 C CA . GLY A 1 209 ? 27.767 3.428 -26.627 1.00 59.81 209 GLY A CA 1
ATOM 1522 C C . GLY A 1 209 ? 26.589 3.393 -27.613 1.00 59.81 209 GLY A C 1
ATOM 1523 O O . GLY A 1 209 ? 25.972 2.342 -27.728 1.00 59.81 209 GLY A O 1
ATOM 1524 N N . LEU A 1 210 ? 26.269 4.475 -28.339 1.00 54.75 210 LEU A N 1
ATOM 1525 C CA . LEU A 1 210 ? 25.138 4.484 -29.288 1.00 54.75 210 LEU A CA 1
ATOM 1526 C C . LEU A 1 210 ? 25.569 4.366 -30.760 1.00 54.75 210 LEU A C 1
ATOM 1528 O O . LEU A 1 210 ? 26.467 5.074 -31.214 1.00 54.75 210 LEU A O 1
ATOM 1532 N N . GLU A 1 211 ? 24.877 3.508 -31.517 1.00 56.03 211 GLU A N 1
ATOM 1533 C CA . GLU A 1 211 ? 25.160 3.204 -32.932 1.00 56.03 211 GLU A CA 1
ATOM 1534 C C . GLU A 1 211 ? 24.637 4.266 -33.923 1.00 56.03 211 GLU A C 1
ATOM 1536 O O . GLU A 1 211 ? 24.972 4.226 -35.108 1.00 56.03 211 GLU A O 1
ATOM 1541 N N . ASN A 1 212 ? 23.839 5.247 -33.474 1.00 63.06 212 ASN A N 1
ATOM 1542 C CA . ASN A 1 212 ? 23.253 6.267 -34.348 1.00 63.06 212 ASN A CA 1
ATOM 1543 C C . ASN A 1 212 ? 23.415 7.714 -33.815 1.00 63.06 212 ASN A C 1
ATOM 1545 O O . ASN A 1 212 ? 23.396 8.009 -32.618 1.00 63.06 212 ASN A O 1
ATOM 1549 N N . LEU A 1 213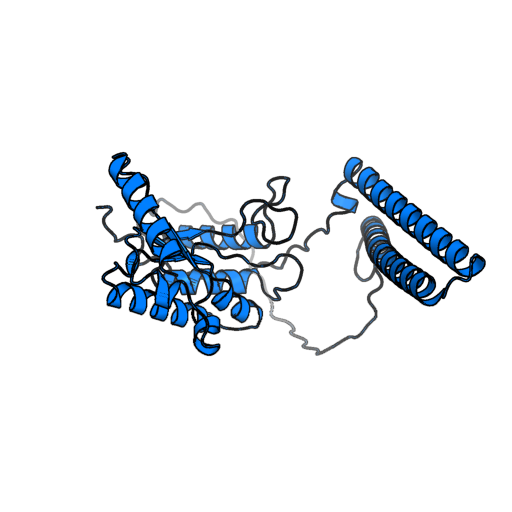 ? 23.571 8.660 -34.749 1.00 68.81 213 LEU A N 1
ATOM 1550 C CA . LEU A 1 213 ? 23.716 10.091 -34.445 1.00 68.81 213 LEU A CA 1
ATOM 1551 C C . LEU A 1 213 ? 22.440 10.676 -33.818 1.00 68.81 213 LEU A C 1
ATOM 1553 O O . LEU A 1 213 ? 22.512 11.544 -32.951 1.00 68.81 213 LEU A O 1
ATOM 1557 N N . ALA A 1 214 ? 21.277 10.184 -34.249 1.00 64.25 214 ALA A N 1
ATOM 1558 C CA . ALA A 1 214 ? 19.984 10.649 -33.767 1.00 64.25 214 ALA A CA 1
ATOM 1559 C C . ALA A 1 214 ? 19.817 10.412 -32.256 1.00 64.25 214 ALA A C 1
ATOM 1561 O O . ALA A 1 214 ? 19.484 11.355 -31.540 1.00 64.25 214 ALA A O 1
ATOM 1562 N N . SER A 1 215 ? 20.126 9.215 -31.743 1.00 60.91 215 SER A N 1
ATOM 1563 C CA . SER A 1 215 ? 19.965 8.933 -30.311 1.00 60.91 215 SER A CA 1
ATOM 1564 C C . SER A 1 215 ? 21.014 9.644 -29.448 1.00 60.91 215 SER A C 1
ATOM 1566 O O . SER A 1 215 ? 20.696 10.078 -28.344 1.00 60.91 215 SER A O 1
ATOM 1568 N N . CYS A 1 216 ? 22.231 9.873 -29.958 1.00 70.31 216 CYS A N 1
ATOM 1569 C CA . CYS A 1 216 ? 23.225 10.720 -29.280 1.00 70.31 216 CYS A CA 1
ATOM 1570 C C . CYS A 1 216 ? 22.725 12.169 -29.103 1.00 70.31 216 CYS A C 1
ATOM 1572 O O . CYS A 1 216 ? 22.841 12.738 -28.016 1.00 70.31 216 CYS A O 1
ATOM 1574 N N . ILE A 1 217 ? 22.106 12.758 -30.132 1.00 72.88 217 ILE A N 1
ATOM 1575 C CA . ILE A 1 217 ? 21.541 14.117 -30.054 1.00 72.88 217 ILE A CA 1
ATOM 1576 C C . ILE A 1 217 ? 20.403 14.182 -29.027 1.00 72.88 217 ILE A C 1
ATOM 1578 O O . ILE A 1 217 ? 20.348 15.118 -28.226 1.00 72.88 217 ILE A O 1
ATOM 1582 N N . VAL A 1 218 ? 19.525 13.178 -29.015 1.00 69.06 218 VAL A N 1
ATOM 1583 C CA . VAL A 1 218 ? 18.419 13.090 -28.050 1.00 69.06 218 VAL A CA 1
ATOM 1584 C C . VAL A 1 218 ? 18.947 12.990 -26.615 1.00 69.06 218 VAL A C 1
ATOM 1586 O O . VAL A 1 218 ? 18.481 13.715 -25.736 1.00 69.06 218 VAL A O 1
ATOM 1589 N N . ASN A 1 219 ? 19.974 12.176 -26.368 1.00 69.31 219 ASN A N 1
ATOM 1590 C CA . ASN A 1 219 ? 20.558 12.036 -25.034 1.00 69.31 219 ASN A CA 1
ATOM 1591 C C . ASN A 1 219 ? 21.310 13.287 -24.566 1.00 69.31 219 ASN A C 1
ATOM 1593 O O . ASN A 1 219 ? 21.187 13.663 -23.399 1.00 69.31 219 ASN A O 1
ATOM 1597 N N . ILE A 1 220 ? 22.028 13.985 -25.455 1.00 77.69 220 ILE A N 1
ATOM 1598 C CA . ILE A 1 220 ? 22.631 15.293 -25.137 1.00 77.69 220 ILE A CA 1
ATOM 1599 C C . ILE A 1 220 ? 21.550 16.282 -24.705 1.00 77.69 220 ILE A C 1
ATOM 1601 O O . ILE A 1 220 ? 21.722 16.996 -23.717 1.00 77.69 220 ILE A O 1
ATOM 1605 N N . TYR A 1 221 ? 20.436 16.321 -25.435 1.00 72.50 221 TYR A N 1
ATOM 1606 C CA . TYR A 1 221 ? 19.336 17.228 -25.143 1.00 72.50 221 TYR A CA 1
ATOM 1607 C C . TYR A 1 221 ? 18.704 16.945 -23.771 1.00 72.50 221 TYR A C 1
ATOM 1609 O O . TYR A 1 221 ? 18.510 17.861 -22.969 1.00 72.50 221 TYR A O 1
ATOM 1617 N N . ARG A 1 222 ? 18.455 15.671 -23.455 1.00 71.50 222 ARG A N 1
ATOM 1618 C CA . ARG A 1 222 ? 17.912 15.244 -22.154 1.00 71.50 222 ARG A CA 1
ATOM 1619 C C . ARG A 1 222 ? 18.859 15.536 -20.999 1.00 71.50 222 ARG A C 1
ATOM 1621 O O . ARG A 1 222 ? 18.436 16.049 -19.965 1.00 71.50 222 ARG A O 1
ATOM 1628 N N . TRP A 1 223 ? 20.148 15.276 -21.194 1.00 77.69 223 TRP A N 1
ATOM 1629 C CA . TRP A 1 223 ? 21.175 15.617 -20.217 1.00 77.69 223 TRP A CA 1
ATOM 1630 C C . TRP A 1 223 ? 21.239 17.134 -19.979 1.00 77.69 223 TRP A C 1
ATOM 1632 O O . TRP A 1 223 ? 21.274 17.583 -18.833 1.00 77.69 223 TRP A O 1
ATOM 1642 N N . ALA A 1 224 ? 21.153 17.939 -21.044 1.00 79.94 224 ALA A N 1
ATOM 1643 C CA . ALA A 1 224 ? 21.122 19.397 -20.948 1.00 79.94 224 ALA A CA 1
ATOM 1644 C C . ALA A 1 224 ? 19.890 19.918 -20.187 1.00 79.94 224 ALA A C 1
ATOM 1646 O O . ALA A 1 224 ? 20.020 20.867 -19.412 1.00 79.94 224 ALA A O 1
ATOM 1647 N N . LEU A 1 225 ? 18.718 19.289 -20.346 1.00 80.19 225 LEU A N 1
ATOM 1648 C CA . LEU A 1 225 ? 17.523 19.622 -19.560 1.00 80.19 225 LEU A CA 1
ATOM 1649 C C . LEU A 1 225 ? 17.720 19.348 -18.064 1.00 80.19 225 LEU A C 1
ATOM 1651 O O . LEU A 1 225 ? 17.408 20.214 -17.246 1.00 80.19 225 LEU A O 1
ATOM 1655 N N . GLY A 1 226 ? 18.283 18.191 -17.701 1.00 79.00 226 GLY A N 1
ATOM 1656 C CA . GLY A 1 226 ? 18.591 17.863 -16.304 1.00 79.00 226 GLY A CA 1
ATOM 1657 C C . GLY A 1 226 ? 19.554 18.872 -15.667 1.00 79.00 226 GLY A C 1
ATOM 1658 O O . GLY A 1 226 ? 19.307 19.376 -14.569 1.00 79.00 226 GLY A O 1
ATOM 1659 N N . VAL A 1 227 ? 20.608 19.251 -16.396 1.00 83.62 227 VAL A N 1
ATOM 1660 C CA . VAL A 1 227 ? 21.561 20.287 -15.962 1.00 83.62 227 VAL A CA 1
ATOM 1661 C C . VAL A 1 227 ? 20.883 21.655 -15.827 1.00 83.62 227 VAL A C 1
ATOM 1663 O O . VAL A 1 227 ? 21.143 22.375 -14.863 1.00 83.62 227 VAL A O 1
ATOM 1666 N N . ALA A 1 228 ? 19.985 22.020 -16.743 1.00 82.12 228 ALA A N 1
ATOM 1667 C CA . ALA A 1 228 ? 19.280 23.300 -16.698 1.00 82.12 228 ALA A CA 1
ATOM 1668 C C . ALA A 1 228 ? 18.363 23.428 -15.467 1.00 82.12 228 ALA A C 1
ATOM 1670 O O . ALA A 1 228 ? 18.359 24.479 -14.822 1.00 82.12 228 ALA A O 1
ATOM 1671 N N . VAL A 1 229 ? 17.640 22.363 -15.096 1.00 82.38 229 VAL A N 1
ATOM 1672 C CA . VAL A 1 229 ? 16.804 22.338 -13.878 1.00 82.38 229 VAL A CA 1
ATOM 1673 C C . VAL A 1 229 ? 17.664 22.476 -12.621 1.00 82.38 229 VAL A C 1
ATOM 1675 O O . VAL A 1 229 ? 17.344 23.273 -11.736 1.00 82.38 229 VAL A O 1
ATOM 1678 N N . LEU A 1 230 ? 18.790 21.761 -12.559 1.00 87.19 230 LEU A N 1
ATOM 1679 C CA . LEU A 1 230 ? 19.721 21.847 -11.434 1.00 87.19 230 LEU A CA 1
ATOM 1680 C C . LEU A 1 230 ? 20.296 23.265 -11.274 1.00 87.19 230 LEU A C 1
ATOM 1682 O O . LEU A 1 230 ? 20.333 23.803 -10.167 1.00 87.19 230 LEU A O 1
ATOM 1686 N N . LEU A 1 231 ? 20.697 23.905 -12.375 1.00 87.69 231 LEU A N 1
ATOM 1687 C CA . LEU A 1 231 ? 21.197 25.283 -12.358 1.00 87.69 231 LEU A CA 1
ATOM 1688 C C . LEU A 1 231 ? 20.117 26.288 -11.936 1.00 87.69 231 LEU A C 1
ATOM 1690 O O . LEU A 1 231 ? 20.410 27.219 -11.181 1.00 87.69 231 LEU A O 1
ATOM 1694 N N . ALA A 1 232 ? 18.871 26.095 -12.376 1.00 84.31 232 ALA A N 1
ATOM 1695 C CA . ALA A 1 232 ? 17.749 26.933 -11.964 1.00 84.31 232 ALA A CA 1
ATOM 1696 C C . ALA A 1 232 ? 17.517 26.859 -10.445 1.00 84.31 232 ALA A C 1
ATOM 1698 O O . ALA A 1 232 ? 17.356 27.896 -9.797 1.00 84.31 232 ALA A O 1
ATOM 1699 N N . LEU A 1 233 ? 17.585 25.657 -9.860 1.00 88.31 233 LEU A N 1
ATOM 1700 C CA . LEU A 1 233 ? 17.466 25.456 -8.414 1.00 88.31 233 LEU A CA 1
ATOM 1701 C C . LEU A 1 233 ? 18.569 26.197 -7.643 1.00 88.31 233 LEU A C 1
ATOM 1703 O O . LEU A 1 233 ? 18.280 26.931 -6.696 1.00 88.31 233 LEU A O 1
ATOM 1707 N N . VAL A 1 234 ? 19.827 26.068 -8.076 1.00 91.94 234 VAL A N 1
ATOM 1708 C CA . VAL A 1 234 ? 20.970 26.753 -7.445 1.00 91.94 234 VAL A CA 1
ATOM 1709 C C . VAL A 1 234 ? 20.807 28.276 -7.498 1.00 91.94 234 VAL A C 1
ATOM 1711 O O . VAL A 1 234 ? 21.050 28.961 -6.502 1.00 91.94 234 VAL A O 1
ATOM 1714 N N . MET A 1 235 ? 20.348 28.818 -8.628 1.00 88.88 235 MET A N 1
ATOM 1715 C CA . MET A 1 235 ? 20.123 30.258 -8.792 1.00 88.88 235 MET A CA 1
ATOM 1716 C C . MET A 1 235 ? 19.013 30.793 -7.881 1.00 88.88 235 MET A C 1
ATOM 1718 O O . MET A 1 235 ? 19.159 31.886 -7.331 1.00 88.88 235 MET A O 1
ATOM 1722 N N . ILE A 1 236 ? 17.938 30.027 -7.677 1.00 89.75 236 ILE A N 1
ATOM 1723 C CA . ILE A 1 236 ? 16.847 30.386 -6.755 1.00 89.75 236 ILE A CA 1
ATOM 1724 C C . ILE A 1 236 ? 17.345 30.407 -5.310 1.00 89.75 236 ILE A C 1
ATOM 1726 O O . ILE A 1 236 ? 17.080 31.368 -4.586 1.00 89.75 236 ILE A O 1
ATOM 1730 N N . ILE A 1 237 ? 18.103 29.387 -4.899 1.00 92.69 237 ILE A N 1
ATOM 1731 C CA . ILE A 1 237 ? 18.682 29.314 -3.550 1.00 92.69 237 ILE A CA 1
ATOM 1732 C C . ILE A 1 237 ? 19.623 30.502 -3.315 1.00 92.69 237 ILE A C 1
ATOM 1734 O O . ILE A 1 237 ? 19.530 31.182 -2.291 1.00 92.69 237 ILE A O 1
ATOM 1738 N N . PHE A 1 238 ? 20.486 30.811 -4.287 1.00 89.62 238 PHE A N 1
ATOM 1739 C CA . PHE A 1 238 ? 21.403 31.948 -4.206 1.00 89.62 238 PHE A CA 1
ATOM 1740 C C . PHE A 1 238 ? 20.668 33.297 -4.139 1.00 89.62 238 PHE A C 1
ATOM 1742 O O . PHE A 1 238 ? 21.035 34.167 -3.345 1.00 89.62 238 PHE A O 1
ATOM 1749 N N . ALA A 1 239 ? 19.606 33.474 -4.929 1.00 88.12 239 ALA A N 1
ATOM 1750 C CA . ALA A 1 239 ? 18.771 34.674 -4.885 1.00 88.12 239 ALA A CA 1
ATOM 1751 C C . ALA A 1 239 ? 18.046 34.823 -3.534 1.00 88.12 239 ALA A C 1
ATOM 1753 O O . ALA A 1 239 ? 17.995 35.928 -2.989 1.00 88.12 239 ALA A O 1
ATOM 1754 N N . GLY A 1 240 ? 17.557 33.720 -2.956 1.00 89.50 240 GLY A N 1
ATOM 1755 C CA . GLY A 1 240 ? 16.941 33.693 -1.625 1.00 89.50 240 GLY A CA 1
ATOM 1756 C C . GLY A 1 240 ? 17.912 34.075 -0.518 1.00 89.50 240 GLY A C 1
ATOM 1757 O O . GLY A 1 240 ? 17.599 34.930 0.311 1.00 89.50 240 GLY A O 1
ATOM 1758 N N . TYR A 1 241 ? 19.127 33.532 -0.561 1.00 91.81 241 TYR A N 1
ATOM 1759 C CA . TYR A 1 241 ? 20.187 33.902 0.373 1.00 91.81 241 TYR A CA 1
ATOM 1760 C C . TYR A 1 241 ? 20.540 35.395 0.287 1.00 91.81 241 TYR A C 1
ATOM 1762 O O . TYR A 1 241 ? 20.616 36.077 1.312 1.00 91.81 241 TYR A O 1
ATOM 1770 N N . LEU A 1 242 ? 20.701 35.934 -0.927 1.00 87.62 242 LEU A N 1
ATOM 1771 C CA . LEU A 1 242 ? 20.997 37.355 -1.138 1.00 87.62 242 LEU A CA 1
ATOM 1772 C C . LEU A 1 242 ? 19.861 38.264 -0.642 1.00 87.62 242 LEU A C 1
ATOM 1774 O O . LEU A 1 242 ? 20.122 39.334 -0.099 1.00 87.62 242 LEU A O 1
ATOM 1778 N N . TYR A 1 243 ? 18.607 37.833 -0.799 1.00 89.06 243 TYR A N 1
ATOM 1779 C CA . TYR A 1 243 ? 17.441 38.563 -0.306 1.00 89.06 243 TYR A CA 1
ATOM 1780 C C . TYR A 1 243 ? 17.388 38.600 1.228 1.00 89.06 243 TYR A C 1
ATOM 1782 O O . TYR A 1 243 ? 17.215 39.669 1.811 1.00 89.06 243 TYR A O 1
ATOM 1790 N N . MET A 1 244 ? 17.587 37.455 1.890 1.00 90.38 244 MET A N 1
ATOM 1791 C CA . MET A 1 244 ? 17.553 37.353 3.356 1.00 90.38 244 MET A CA 1
ATOM 1792 C C . MET A 1 244 ? 18.696 38.124 4.029 1.00 90.38 244 MET A C 1
ATOM 1794 O O . MET A 1 244 ? 18.516 38.686 5.107 1.00 90.38 244 MET A O 1
ATOM 1798 N N . THR A 1 245 ? 19.863 38.191 3.385 1.00 89.38 245 THR A N 1
ATOM 1799 C CA . THR A 1 245 ? 21.062 38.875 3.904 1.00 89.38 245 THR A CA 1
ATOM 1800 C C . THR A 1 245 ? 21.160 40.354 3.512 1.00 89.38 245 THR A C 1
ATOM 1802 O O . THR A 1 245 ? 22.120 41.028 3.887 1.00 89.38 245 THR A O 1
ATOM 1805 N N . ALA A 1 246 ? 20.172 40.901 2.792 1.00 85.50 246 ALA A N 1
ATOM 1806 C CA . ALA A 1 246 ? 20.212 42.279 2.301 1.00 85.50 246 ALA A CA 1
ATOM 1807 C C . ALA A 1 246 ? 20.061 43.345 3.404 1.00 85.50 246 ALA A C 1
ATOM 1809 O O . ALA A 1 246 ? 20.451 44.489 3.186 1.00 85.50 246 ALA A O 1
ATOM 1810 N N . GLY A 1 247 ? 19.509 43.004 4.575 1.00 82.25 247 GLY A N 1
ATOM 1811 C CA . GLY A 1 247 ? 19.519 43.874 5.763 1.00 82.25 247 GLY A CA 1
ATOM 1812 C C . GLY A 1 247 ? 18.898 45.271 5.587 1.00 82.25 247 GLY A C 1
ATOM 1813 O O . GLY A 1 247 ? 19.232 46.175 6.344 1.00 82.25 247 GLY A O 1
ATOM 1814 N N . GLY A 1 248 ? 18.028 45.468 4.589 1.00 77.69 248 GLY A N 1
ATOM 1815 C CA . GLY A 1 248 ? 17.408 46.764 4.276 1.00 77.69 248 GLY A CA 1
ATOM 1816 C C . GLY A 1 248 ? 18.145 47.619 3.234 1.00 77.69 248 GLY A C 1
ATOM 1817 O O . GLY A 1 248 ? 17.655 48.691 2.886 1.00 77.69 248 GLY A O 1
ATOM 1818 N N . ASP A 1 249 ? 19.273 47.155 2.689 1.00 89.75 249 ASP A N 1
ATOM 1819 C CA . ASP A 1 249 ? 19.950 47.797 1.557 1.00 89.75 249 ASP A CA 1
ATOM 1820 C C . ASP A 1 249 ? 19.098 47.657 0.281 1.00 89.75 249 ASP A C 1
ATOM 1822 O O . ASP A 1 249 ? 18.955 46.571 -0.295 1.00 89.75 249 ASP A O 1
ATOM 1826 N N . ALA A 1 250 ? 18.526 48.776 -0.170 1.00 84.94 250 ALA A N 1
ATOM 1827 C CA . ALA A 1 250 ? 17.636 48.824 -1.326 1.00 84.94 250 ALA A CA 1
ATOM 1828 C C . ALA A 1 250 ? 18.296 48.315 -2.620 1.00 84.94 250 ALA A C 1
ATOM 1830 O O . ALA A 1 250 ? 17.615 47.715 -3.456 1.00 84.94 250 ALA A O 1
ATOM 1831 N N . GLN A 1 251 ? 19.611 48.496 -2.781 1.00 87.25 251 GLN A N 1
ATOM 1832 C CA . GLN A 1 251 ? 20.340 48.053 -3.969 1.00 87.25 251 GLN A CA 1
ATOM 1833 C C . GLN A 1 251 ? 20.505 46.529 -3.981 1.00 87.25 251 GLN A C 1
ATOM 1835 O O . GLN A 1 251 ? 20.314 45.886 -5.017 1.00 87.25 251 GLN A O 1
ATOM 1840 N N . ARG A 1 252 ? 20.788 45.924 -2.823 1.00 81.38 252 ARG A N 1
ATOM 1841 C CA . ARG A 1 252 ? 20.893 44.459 -2.685 1.00 81.38 252 ARG A CA 1
ATOM 1842 C C . ARG A 1 252 ? 19.542 43.766 -2.821 1.00 81.38 252 ARG A C 1
ATOM 1844 O O . ARG A 1 252 ? 19.455 42.739 -3.491 1.00 81.38 252 ARG A O 1
ATOM 1851 N N . VAL A 1 253 ? 18.482 44.359 -2.270 1.00 87.19 253 VAL A N 1
ATOM 1852 C CA . VAL A 1 253 ? 17.105 43.867 -2.446 1.00 87.19 253 VAL A CA 1
ATOM 1853 C C . VAL A 1 253 ? 16.685 43.928 -3.917 1.00 87.19 253 VAL A C 1
ATOM 1855 O O . VAL A 1 253 ? 16.109 42.964 -4.424 1.00 87.19 253 VAL A O 1
ATOM 1858 N N . ALA A 1 254 ? 16.985 45.026 -4.618 1.00 87.81 254 ALA A N 1
ATOM 1859 C CA . ALA A 1 254 ? 16.691 45.157 -6.044 1.00 87.81 254 ALA A CA 1
ATOM 1860 C C . ALA A 1 254 ? 17.432 44.097 -6.876 1.00 87.81 254 ALA A C 1
ATOM 1862 O O . ALA A 1 254 ? 16.809 43.421 -7.695 1.00 87.81 254 ALA A O 1
ATOM 1863 N N . SER A 1 255 ? 18.721 43.873 -6.601 1.00 85.12 255 SER A N 1
ATOM 1864 C CA . SER A 1 255 ? 19.515 42.849 -7.293 1.00 85.12 255 SER A CA 1
ATOM 1865 C C . SER A 1 255 ? 19.016 41.422 -7.029 1.00 85.12 255 SER A C 1
ATOM 1867 O O . SER A 1 255 ? 18.960 40.605 -7.947 1.00 85.12 255 SER A O 1
ATOM 1869 N N . ALA A 1 256 ? 18.598 41.104 -5.799 1.00 86.44 256 ALA A N 1
ATOM 1870 C CA . ALA A 1 256 ? 18.018 39.799 -5.482 1.00 86.44 256 ALA A CA 1
ATOM 1871 C C . ALA A 1 256 ? 16.693 39.564 -6.228 1.00 86.44 256 ALA A C 1
ATOM 1873 O O . ALA A 1 256 ? 16.482 38.489 -6.791 1.00 86.44 256 ALA A O 1
ATOM 1874 N N . LYS A 1 257 ? 15.827 40.584 -6.301 1.00 86.19 257 LYS A N 1
ATOM 1875 C CA . LYS A 1 257 ? 14.566 40.522 -7.059 1.00 86.19 257 LYS A CA 1
ATOM 1876 C C . LYS A 1 257 ? 14.797 40.330 -8.556 1.00 86.19 257 LYS A C 1
ATOM 1878 O O . LYS A 1 257 ? 14.114 39.520 -9.169 1.00 86.19 257 LYS A O 1
ATOM 1883 N N . GLU A 1 258 ? 15.782 41.012 -9.132 1.00 89.56 258 GLU A N 1
ATOM 1884 C CA . GLU A 1 258 ? 16.168 40.820 -10.535 1.00 89.56 258 GLU A CA 1
ATOM 1885 C C . GLU A 1 258 ? 16.632 39.378 -10.803 1.00 89.56 258 GLU A C 1
ATOM 1887 O O . GLU A 1 258 ? 16.218 38.758 -11.783 1.00 89.56 258 GLU A O 1
ATOM 1892 N N . LYS A 1 259 ? 17.426 38.798 -9.893 1.00 85.94 259 LYS A N 1
ATOM 1893 C CA . LYS A 1 259 ? 17.876 37.400 -9.994 1.00 85.94 259 LYS A CA 1
ATOM 1894 C C . LYS A 1 259 ? 16.722 36.402 -9.907 1.00 85.94 259 LYS A C 1
ATOM 1896 O O . LYS A 1 259 ? 16.728 35.432 -10.661 1.00 85.94 259 LYS A O 1
ATOM 1901 N N . PHE A 1 260 ? 15.725 36.653 -9.059 1.00 86.31 260 PHE A N 1
ATOM 1902 C CA . PHE A 1 260 ? 14.498 35.854 -9.039 1.00 86.31 260 PHE A CA 1
ATOM 1903 C C . PHE A 1 260 ? 13.751 35.936 -10.367 1.00 86.31 260 PHE A C 1
ATOM 1905 O O . PHE A 1 260 ? 13.432 34.899 -10.941 1.00 86.31 260 PHE A O 1
ATOM 1912 N N . THR A 1 261 ? 13.521 37.143 -10.888 1.00 87.00 261 THR A N 1
ATOM 1913 C CA . THR A 1 261 ? 12.836 37.336 -12.174 1.00 87.00 261 THR A CA 1
ATOM 1914 C C . THR A 1 261 ? 13.550 36.594 -13.303 1.00 87.00 261 THR A C 1
ATOM 1916 O O . THR A 1 261 ? 12.906 35.883 -14.069 1.00 87.00 261 THR A O 1
ATOM 1919 N N . ASN A 1 262 ? 14.880 36.671 -13.361 1.00 86.75 262 ASN A N 1
ATOM 1920 C CA . ASN A 1 262 ? 15.669 35.969 -14.374 1.00 86.75 262 ASN A CA 1
ATOM 1921 C C . ASN A 1 262 ? 15.599 34.439 -14.220 1.00 86.75 262 ASN A C 1
ATOM 1923 O O . ASN A 1 262 ? 15.496 33.731 -15.221 1.00 86.75 262 ASN A O 1
ATOM 1927 N N . ALA A 1 263 ? 15.597 33.919 -12.987 1.00 86.31 263 ALA A N 1
ATOM 1928 C CA . ALA A 1 263 ? 15.418 32.489 -12.732 1.00 86.31 263 ALA A CA 1
ATOM 1929 C C . ALA A 1 263 ? 14.015 32.002 -13.140 1.00 86.31 263 ALA A C 1
ATOM 1931 O O . ALA A 1 263 ? 13.891 30.965 -13.791 1.00 86.31 263 ALA A O 1
ATOM 1932 N N . PHE A 1 264 ? 12.965 32.774 -12.836 1.00 88.19 264 PHE A N 1
ATOM 1933 C CA . PHE A 1 264 ? 11.594 32.460 -13.250 1.00 88.19 264 PHE A CA 1
ATOM 1934 C C . PHE A 1 264 ? 11.427 32.480 -14.768 1.00 88.19 264 PHE A C 1
ATOM 1936 O O . PHE A 1 264 ? 10.814 31.571 -15.321 1.00 88.19 264 PHE A O 1
ATOM 1943 N N . ILE A 1 265 ? 12.014 33.463 -15.455 1.00 89.88 265 ILE A N 1
ATOM 1944 C CA . ILE A 1 265 ? 12.028 33.505 -16.923 1.00 89.88 265 ILE A CA 1
ATOM 1945 C C . ILE A 1 265 ? 12.724 32.256 -17.483 1.00 89.88 265 ILE A C 1
ATOM 1947 O O . ILE A 1 265 ? 12.200 31.634 -18.404 1.00 89.88 265 ILE A O 1
ATOM 1951 N N . GLY A 1 266 ? 13.850 31.838 -16.897 1.00 85.31 266 GLY A N 1
ATOM 1952 C CA . GLY A 1 266 ? 14.547 30.609 -17.288 1.00 85.31 266 GLY A CA 1
ATOM 1953 C C . GLY A 1 266 ? 13.683 29.351 -17.142 1.00 85.31 266 GLY A C 1
ATOM 1954 O O . GLY A 1 266 ? 13.634 28.531 -18.057 1.00 85.31 266 GLY A O 1
ATOM 1955 N N . ILE A 1 267 ? 12.943 29.227 -16.038 1.00 86.44 267 ILE A N 1
ATOM 1956 C CA . ILE A 1 267 ? 12.023 28.101 -15.805 1.00 86.44 267 ILE A CA 1
ATOM 1957 C C . ILE A 1 267 ? 10.849 28.126 -16.787 1.00 86.44 267 ILE A C 1
ATOM 1959 O O . ILE A 1 267 ? 10.480 27.083 -17.320 1.00 86.44 267 ILE A O 1
ATOM 1963 N N . ILE A 1 268 ? 10.285 29.302 -17.071 1.00 90.88 268 ILE A N 1
ATOM 1964 C CA . ILE A 1 268 ? 9.195 29.451 -18.045 1.00 90.88 268 ILE A CA 1
ATOM 1965 C C . ILE A 1 268 ? 9.661 29.027 -19.441 1.00 90.88 268 ILE A C 1
ATOM 1967 O O . ILE A 1 268 ? 8.940 28.311 -20.134 1.00 90.88 268 ILE A O 1
ATOM 1971 N N . ILE A 1 269 ? 10.874 29.417 -19.845 1.00 87.88 269 ILE A N 1
ATOM 1972 C CA . ILE A 1 269 ? 11.464 29.004 -21.125 1.00 87.88 269 ILE A CA 1
ATOM 1973 C C . ILE A 1 269 ? 11.683 27.487 -21.157 1.00 87.88 269 ILE A C 1
ATOM 1975 O O . ILE A 1 269 ? 11.363 26.850 -22.159 1.00 87.88 269 ILE A O 1
ATOM 1979 N N . LEU A 1 270 ? 12.177 26.894 -20.066 1.00 83.94 270 LEU A N 1
ATOM 1980 C CA . LEU A 1 270 ? 12.366 25.445 -19.956 1.00 83.94 270 LEU A CA 1
ATOM 1981 C C . LEU A 1 270 ? 11.031 24.701 -20.080 1.00 83.94 270 LEU A C 1
ATOM 1983 O O . LEU A 1 270 ? 10.922 23.746 -20.847 1.00 83.94 270 LEU A O 1
ATOM 1987 N N . PHE A 1 271 ? 9.994 25.177 -19.394 1.00 82.81 271 PHE A N 1
ATOM 1988 C CA . PHE A 1 271 ? 8.656 24.597 -19.460 1.00 82.81 271 PHE A CA 1
ATOM 1989 C C . PHE A 1 271 ? 8.046 24.721 -20.863 1.00 82.81 271 PHE A C 1
ATOM 1991 O O . PHE A 1 271 ? 7.497 23.755 -21.390 1.00 82.81 271 PHE A O 1
ATOM 1998 N N . ALA A 1 272 ? 8.209 25.877 -21.514 1.00 86.19 272 ALA A N 1
ATOM 1999 C CA . ALA A 1 272 ? 7.781 26.079 -22.895 1.00 86.19 272 ALA A CA 1
ATOM 2000 C C . ALA A 1 272 ? 8.515 25.144 -23.871 1.00 86.19 272 ALA A C 1
ATOM 2002 O O . ALA A 1 272 ? 7.883 24.577 -24.761 1.00 86.19 272 ALA A O 1
ATOM 2003 N N . ALA A 1 273 ? 9.822 24.929 -23.686 1.00 81.69 273 ALA A N 1
ATOM 2004 C CA . ALA A 1 273 ? 10.603 24.003 -24.506 1.00 81.69 273 ALA A CA 1
ATOM 2005 C C . ALA A 1 273 ? 10.103 22.556 -24.369 1.00 81.69 273 ALA A C 1
ATOM 2007 O O . ALA A 1 273 ? 9.894 21.881 -25.377 1.00 81.69 273 ALA A O 1
ATOM 2008 N N . VAL A 1 274 ? 9.836 22.102 -23.140 1.00 77.00 274 VAL A N 1
ATOM 2009 C CA . VAL A 1 274 ? 9.283 20.762 -22.875 1.00 77.00 274 VAL A CA 1
ATOM 2010 C C . VAL A 1 274 ? 7.891 20.604 -23.490 1.00 77.00 274 VAL A C 1
ATOM 2012 O O . VAL A 1 274 ? 7.612 19.576 -24.106 1.00 77.00 274 VAL A O 1
ATOM 2015 N N . LEU A 1 275 ? 7.027 21.619 -23.385 1.00 81.19 275 LEU A N 1
ATOM 2016 C CA . LEU A 1 275 ? 5.686 21.591 -23.979 1.00 81.19 275 LEU A CA 1
ATOM 2017 C C . LEU A 1 275 ? 5.722 21.501 -25.508 1.00 81.19 275 LEU A C 1
ATOM 2019 O O . LEU A 1 275 ? 5.003 20.687 -26.090 1.00 81.19 275 LEU A O 1
ATOM 2023 N N . ILE A 1 276 ? 6.563 22.307 -26.162 1.00 81.56 276 ILE A N 1
ATOM 2024 C CA . ILE A 1 276 ? 6.711 22.285 -27.624 1.00 81.56 276 ILE A CA 1
ATOM 2025 C C . ILE A 1 276 ? 7.207 20.911 -28.078 1.00 81.56 276 ILE A C 1
ATOM 2027 O O . ILE A 1 276 ? 6.641 20.325 -28.998 1.00 81.56 276 ILE A O 1
ATOM 2031 N N . LEU A 1 277 ? 8.220 20.362 -27.409 1.00 72.88 277 LEU A N 1
ATOM 2032 C CA . LEU A 1 277 ? 8.788 19.070 -27.788 1.00 72.88 277 LEU A CA 1
ATOM 2033 C C . LEU A 1 277 ? 7.827 17.919 -27.558 1.00 72.88 277 LEU A C 1
ATOM 2035 O O . LEU A 1 277 ? 7.669 17.095 -28.450 1.00 72.88 277 LEU A O 1
ATOM 2039 N N . ARG A 1 278 ? 7.116 17.910 -26.429 1.00 73.12 278 ARG A N 1
ATOM 2040 C CA . ARG A 1 278 ? 6.075 16.914 -26.164 1.00 73.12 278 ARG A CA 1
ATOM 2041 C C . ARG A 1 278 ? 4.955 16.954 -27.207 1.00 73.12 278 ARG A C 1
ATOM 2043 O O . ARG A 1 278 ? 4.367 15.921 -27.497 1.00 73.12 278 ARG A O 1
ATOM 2050 N N . THR A 1 279 ? 4.678 18.130 -27.772 1.00 76.38 279 THR A N 1
ATOM 2051 C CA . THR A 1 279 ? 3.668 18.303 -28.827 1.00 76.38 279 THR A CA 1
ATOM 2052 C C . THR A 1 279 ? 4.155 17.792 -30.188 1.00 76.38 279 THR A C 1
ATOM 2054 O O . THR A 1 279 ? 3.350 17.292 -30.966 1.00 76.38 279 THR A O 1
ATOM 2057 N N . ILE A 1 280 ? 5.454 17.911 -30.491 1.00 76.19 280 ILE A N 1
ATOM 2058 C CA . ILE A 1 280 ? 6.034 17.477 -31.776 1.00 76.19 280 ILE A CA 1
ATOM 2059 C C . ILE A 1 280 ? 6.374 15.983 -31.760 1.00 76.19 280 ILE A C 1
ATOM 2061 O O . ILE A 1 280 ? 6.036 15.270 -32.702 1.00 76.19 280 ILE A O 1
ATOM 2065 N N . ASN A 1 281 ? 7.065 15.516 -30.719 1.00 68.50 281 ASN A N 1
ATOM 2066 C CA . ASN A 1 281 ? 7.387 14.110 -30.518 1.00 68.50 281 ASN A CA 1
ATOM 2067 C C . ASN A 1 281 ? 7.642 13.830 -29.018 1.00 68.50 281 ASN A C 1
ATOM 2069 O O . ASN A 1 281 ? 8.671 14.264 -28.482 1.00 68.50 281 ASN A O 1
ATOM 2073 N N . PRO A 1 282 ? 6.745 13.094 -28.335 1.00 65.56 282 PRO A N 1
ATOM 2074 C CA . PRO A 1 282 ? 6.898 12.779 -26.916 1.00 65.56 282 PRO A CA 1
ATOM 2075 C C . PRO A 1 282 ? 8.144 11.929 -26.617 1.00 65.56 282 PRO A C 1
ATOM 2077 O O . PRO A 1 282 ? 8.712 12.059 -25.530 1.00 65.56 282 PRO A O 1
ATOM 2080 N N . ASP A 1 283 ? 8.644 11.163 -27.589 1.00 62.56 283 ASP A N 1
ATOM 2081 C CA . ASP A 1 283 ? 9.831 10.309 -27.452 1.00 62.56 283 ASP A CA 1
ATOM 2082 C C . ASP A 1 283 ? 11.119 11.122 -27.283 1.00 62.56 283 ASP A C 1
ATOM 2084 O O . ASP A 1 283 ? 12.148 10.595 -26.886 1.00 62.56 283 ASP A O 1
ATOM 2088 N N . LEU A 1 284 ? 11.108 12.432 -27.543 1.00 61.22 284 LEU A N 1
ATOM 2089 C CA . LEU A 1 284 ? 12.265 13.295 -27.276 1.00 61.22 284 LEU A CA 1
ATOM 2090 C C . LEU A 1 284 ? 12.431 13.591 -25.778 1.00 61.22 284 LEU A C 1
ATOM 2092 O O . LEU A 1 284 ? 13.532 13.920 -25.331 1.00 61.22 284 LEU A O 1
ATOM 2096 N N . VAL A 1 285 ? 11.357 13.427 -25.003 1.00 62.75 285 VAL A N 1
ATOM 2097 C CA . VAL A 1 285 ? 11.299 13.709 -23.562 1.00 62.75 285 VAL A CA 1
ATOM 2098 C C . VAL A 1 285 ? 11.216 12.417 -22.738 1.00 62.75 285 VAL A C 1
ATOM 2100 O O . VAL A 1 285 ? 11.768 12.375 -21.642 1.00 62.75 285 VAL A O 1
ATOM 2103 N N . LEU A 1 286 ? 10.587 11.361 -23.265 1.00 58.19 286 LEU A N 1
ATOM 2104 C CA . LEU A 1 286 ? 10.458 10.052 -22.611 1.00 58.19 286 LEU A CA 1
ATOM 2105 C C . LEU A 1 286 ? 11.717 9.196 -22.818 1.00 58.19 286 LEU A C 1
ATOM 2107 O O . LEU A 1 286 ? 12.154 9.013 -23.951 1.00 58.19 286 LEU A O 1
ATOM 2111 N N . LEU A 1 287 ? 12.312 8.670 -21.745 1.00 41.28 287 LEU A N 1
ATOM 2112 C CA . LEU A 1 287 ? 13.427 7.720 -21.835 1.00 41.28 287 LEU A CA 1
ATOM 2113 C C . LEU A 1 287 ? 12.920 6.411 -22.476 1.00 41.28 287 LEU A C 1
ATOM 2115 O O . LEU A 1 287 ? 11.968 5.850 -21.946 1.00 41.28 287 LEU A O 1
ATOM 2119 N N . PRO A 1 288 ? 13.497 5.921 -23.593 1.00 45.34 288 PRO A N 1
ATOM 2120 C CA . PRO A 1 288 ? 13.315 4.538 -23.997 1.00 45.34 288 PRO A CA 1
ATOM 2121 C C . PRO A 1 288 ? 13.924 3.678 -22.894 1.00 45.34 288 PRO A C 1
ATOM 2123 O O . PRO A 1 288 ? 15.106 3.836 -22.585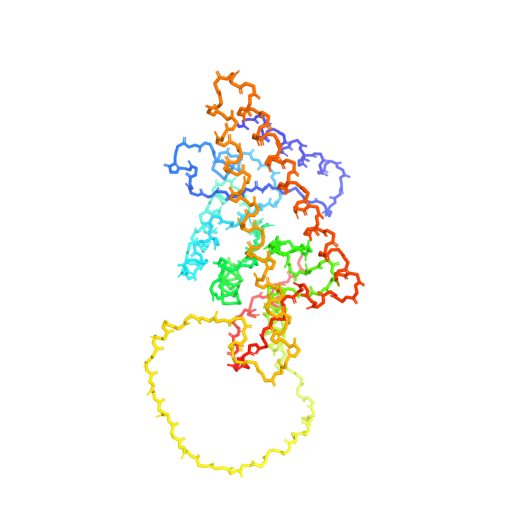 1.00 45.34 288 PRO A O 1
ATOM 2126 N N . GLU A 1 289 ? 13.112 2.826 -22.284 1.00 46.25 289 GLU A N 1
ATOM 2127 C CA . GLU A 1 289 ? 13.598 1.717 -21.473 1.00 46.25 289 GLU A CA 1
ATOM 2128 C C . GLU A 1 289 ? 14.372 0.776 -22.409 1.00 46.25 289 GLU A C 1
ATOM 2130 O O . GLU A 1 289 ? 13.877 0.378 -23.470 1.00 46.25 289 GLU A O 1
ATOM 2135 N N . ASP A 1 290 ? 15.629 0.490 -22.067 1.00 35.19 290 ASP A N 1
ATOM 2136 C CA . ASP A 1 290 ? 16.410 -0.524 -22.766 1.00 35.19 290 ASP A CA 1
ATOM 2137 C C . ASP A 1 290 ? 15.674 -1.869 -22.636 1.00 35.19 290 ASP A C 1
ATOM 2139 O O . ASP A 1 290 ? 15.328 -2.258 -21.516 1.00 35.19 290 ASP A O 1
ATOM 2143 N N . PRO A 1 291 ? 15.436 -2.616 -23.731 1.00 38.41 291 PRO A N 1
ATOM 2144 C CA . PRO A 1 291 ? 14.854 -3.943 -23.620 1.00 38.41 291 PRO A CA 1
ATOM 2145 C C . PRO A 1 291 ? 15.840 -4.836 -22.865 1.00 38.41 291 PRO A C 1
ATOM 2147 O O . PRO A 1 291 ? 16.928 -5.152 -23.356 1.00 38.41 291 PRO A O 1
ATOM 2150 N N . LEU A 1 292 ? 15.468 -5.217 -21.643 1.00 41.25 292 LEU A N 1
ATOM 2151 C CA . LEU A 1 292 ? 16.269 -6.100 -20.808 1.00 41.25 292 LEU A CA 1
ATOM 2152 C C . LEU A 1 292 ? 16.422 -7.483 -21.469 1.00 41.25 292 LEU A C 1
ATOM 2154 O O . LEU A 1 292 ? 15.518 -7.955 -22.167 1.00 41.25 292 LEU A O 1
ATOM 2158 N N . PRO A 1 293 ? 17.575 -8.149 -21.272 1.00 37.91 293 PRO A N 1
ATOM 2159 C CA . PRO A 1 293 ? 17.851 -9.443 -21.874 1.00 37.91 293 PRO A CA 1
ATOM 2160 C C . PRO A 1 293 ? 16.844 -10.490 -21.391 1.00 37.91 293 PRO A C 1
ATOM 2162 O O . PRO A 1 293 ? 16.547 -10.579 -20.202 1.00 37.91 293 PRO A O 1
ATOM 2165 N N . ASN A 1 294 ? 16.363 -11.293 -22.345 1.00 41.44 294 ASN A N 1
ATOM 2166 C CA . ASN A 1 294 ? 15.534 -12.484 -22.161 1.00 41.44 294 ASN A CA 1
ATOM 2167 C C . ASN A 1 294 ? 15.875 -13.222 -20.852 1.00 41.44 294 ASN A C 1
ATOM 2169 O O . ASN A 1 294 ? 16.924 -13.864 -20.751 1.00 41.44 294 ASN A O 1
ATOM 2173 N N . SER A 1 295 ? 14.983 -13.127 -19.862 1.00 47.94 295 SER A N 1
ATOM 2174 C CA . SER A 1 295 ? 15.072 -13.916 -18.638 1.00 47.94 295 SER A CA 1
ATOM 2175 C C . SER A 1 295 ? 14.377 -15.255 -18.868 1.00 47.94 295 SER A C 1
ATOM 2177 O O . SER A 1 295 ? 13.165 -15.421 -18.750 1.00 47.94 295 SER A O 1
ATOM 2179 N N . SER A 1 296 ? 15.176 -16.245 -19.246 1.00 40.38 296 SER A N 1
ATOM 2180 C CA . SER A 1 296 ? 14.759 -17.638 -19.239 1.00 40.38 296 SER A CA 1
ATOM 2181 C C . SER A 1 296 ? 14.362 -18.063 -17.820 1.00 40.38 296 SER A C 1
ATOM 2183 O O . SER A 1 296 ? 15.217 -18.137 -16.941 1.00 40.38 296 SER A O 1
ATOM 2185 N N . GLY A 1 297 ? 13.080 -18.399 -17.645 1.00 40.38 297 GLY A N 1
ATOM 2186 C CA . GLY A 1 297 ? 12.577 -19.284 -16.591 1.00 40.38 297 GLY A CA 1
ATOM 2187 C C . GLY A 1 297 ? 12.224 -18.613 -15.265 1.00 40.38 297 GLY A C 1
ATOM 2188 O O . GLY A 1 297 ? 13.001 -18.659 -14.318 1.00 40.38 297 GLY A O 1
ATOM 2189 N N . CYS A 1 298 ? 11.002 -18.089 -15.163 1.00 36.03 298 CYS A N 1
ATOM 2190 C CA . CYS A 1 298 ? 10.362 -17.822 -13.878 1.00 36.03 298 CYS A CA 1
ATOM 2191 C C . CYS A 1 298 ? 9.423 -18.997 -13.561 1.00 36.03 298 CYS A C 1
ATOM 2193 O O . CYS A 1 298 ? 8.434 -19.190 -14.262 1.00 36.03 298 CYS A O 1
ATOM 2195 N N . VAL A 1 299 ? 9.745 -19.810 -12.552 1.00 39.66 299 VAL A N 1
ATOM 2196 C CA . VAL A 1 299 ? 8.857 -20.877 -12.058 1.00 39.66 299 VAL A CA 1
ATOM 2197 C C . VAL A 1 299 ? 8.092 -20.325 -10.857 1.00 39.66 299 VAL A C 1
ATOM 2199 O O . VAL A 1 299 ? 8.717 -19.823 -9.924 1.00 39.66 299 VAL A O 1
ATOM 2202 N N . VAL A 1 300 ? 6.759 -20.382 -10.895 1.00 45.59 300 VAL A N 1
ATOM 2203 C CA . VAL A 1 300 ? 5.868 -19.845 -9.852 1.00 45.59 300 VAL A CA 1
ATOM 2204 C C . VAL A 1 300 ? 5.239 -21.004 -9.057 1.00 45.59 300 VAL A C 1
ATOM 2206 O O . VAL A 1 300 ? 4.718 -21.923 -9.688 1.00 45.59 300 VAL A O 1
ATOM 2209 N N . PRO A 1 301 ? 5.258 -21.000 -7.708 1.00 44.75 301 PRO A N 1
ATOM 2210 C CA . PRO A 1 301 ? 4.646 -22.051 -6.883 1.00 44.75 301 PRO A CA 1
ATOM 2211 C C . PRO A 1 301 ? 3.191 -21.763 -6.440 1.00 44.75 301 PRO A C 1
ATOM 2213 O O . PRO A 1 301 ? 2.615 -22.534 -5.674 1.00 44.75 301 PRO A O 1
ATOM 2216 N N . CYS A 1 302 ? 2.560 -20.684 -6.906 1.00 45.47 302 CYS A N 1
ATOM 2217 C CA . CYS A 1 302 ? 1.283 -20.191 -6.367 1.00 45.47 302 CYS A CA 1
ATOM 2218 C C . CYS A 1 302 ? 0.034 -20.777 -7.051 1.00 45.47 302 CYS A C 1
ATOM 2220 O O . CYS A 1 302 ? -0.806 -20.026 -7.544 1.00 45.47 302 CYS A O 1
ATOM 2222 N N . GLN A 1 303 ? -0.116 -22.103 -7.100 1.00 44.00 303 GLN A N 1
ATOM 2223 C CA . GLN A 1 303 ? -1.287 -22.699 -7.764 1.00 44.00 303 GLN A CA 1
ATOM 2224 C C . GLN A 1 303 ? -2.120 -23.667 -6.925 1.00 44.00 303 GLN A C 1
ATOM 2226 O O . GLN A 1 303 ? -3.315 -23.819 -7.175 1.00 44.00 303 GLN A O 1
ATOM 2231 N N . ASN A 1 304 ? -1.549 -24.270 -5.885 1.00 38.28 304 ASN A N 1
ATOM 2232 C CA . ASN A 1 304 ? -2.229 -25.385 -5.226 1.00 38.28 304 ASN A CA 1
ATOM 2233 C C . ASN A 1 304 ? -3.383 -24.993 -4.284 1.00 38.28 304 ASN A C 1
ATOM 2235 O O . ASN A 1 304 ? -4.135 -25.880 -3.885 1.00 38.28 304 ASN A O 1
ATOM 2239 N N . GLU A 1 305 ? -3.590 -23.708 -3.965 1.00 45.09 305 GLU A N 1
ATOM 2240 C CA . GLU A 1 305 ? -4.677 -23.296 -3.055 1.00 45.09 305 GLU A CA 1
ATOM 2241 C C . GLU A 1 305 ? -5.834 -22.516 -3.697 1.00 45.09 305 GLU A C 1
ATOM 2243 O O . GLU A 1 305 ? -6.948 -22.570 -3.174 1.00 45.09 305 GLU A O 1
ATOM 2248 N N . LEU A 1 306 ? -5.643 -21.847 -4.841 1.00 39.34 306 LEU A N 1
ATOM 2249 C CA . LEU A 1 306 ? -6.720 -21.059 -5.467 1.00 39.34 306 LEU A CA 1
ATOM 2250 C C . LEU A 1 306 ? -7.719 -21.912 -6.268 1.00 39.34 306 LEU A C 1
ATOM 2252 O O . LEU A 1 306 ? -8.849 -21.485 -6.481 1.00 39.34 306 LEU A O 1
ATOM 2256 N N . ILE A 1 307 ? -7.342 -23.132 -6.667 1.00 41.12 307 ILE A N 1
ATOM 2257 C CA . ILE A 1 307 ? -8.201 -24.033 -7.458 1.00 41.12 307 ILE A CA 1
ATOM 2258 C C . ILE A 1 307 ? -9.163 -24.847 -6.565 1.00 41.12 307 ILE A C 1
ATOM 2260 O O . ILE A 1 307 ? -10.217 -25.279 -7.026 1.00 41.12 307 ILE A O 1
ATOM 2264 N N . ASN A 1 308 ? -8.859 -25.012 -5.270 1.00 36.12 308 ASN A N 1
ATOM 2265 C CA . ASN A 1 308 ? -9.588 -25.928 -4.378 1.00 36.12 308 ASN A CA 1
ATOM 2266 C C . ASN A 1 308 ? -10.492 -25.264 -3.327 1.00 36.12 308 ASN A C 1
ATOM 2268 O O . ASN A 1 308 ? -11.061 -25.975 -2.495 1.00 36.12 308 ASN A O 1
ATOM 2272 N N . ARG A 1 309 ? -10.672 -23.937 -3.334 1.00 36.66 309 ARG A N 1
ATOM 2273 C CA . ARG A 1 309 ? -11.642 -23.305 -2.426 1.00 36.66 309 ARG A CA 1
ATOM 2274 C C . ARG A 1 309 ? -13.032 -23.289 -3.070 1.00 36.66 309 ARG A C 1
ATOM 2276 O O . ARG A 1 309 ? -13.211 -22.620 -4.087 1.00 36.66 309 ARG A O 1
ATOM 2283 N N . PRO A 1 310 ? -14.029 -24.005 -2.515 1.00 31.20 310 PRO A N 1
ATOM 2284 C CA . PRO A 1 310 ? -15.396 -23.868 -2.984 1.00 31.20 310 PRO A CA 1
ATOM 2285 C C . PRO A 1 310 ? -15.851 -22.428 -2.745 1.00 31.20 310 PRO A C 1
ATOM 2287 O O . PRO A 1 310 ? -15.762 -21.914 -1.631 1.00 31.20 310 PRO A O 1
ATOM 2290 N N . VAL A 1 311 ? -16.333 -21.785 -3.806 1.00 38.53 311 VAL A N 1
ATOM 2291 C CA . VAL A 1 311 ? -17.076 -20.529 -3.708 1.00 38.53 311 VAL A CA 1
ATOM 2292 C C . VAL A 1 311 ? -18.379 -20.857 -2.978 1.00 38.53 311 VAL A C 1
ATOM 2294 O O . VAL A 1 311 ? -19.265 -21.491 -3.556 1.00 38.53 311 VAL A O 1
ATOM 2297 N N . ALA A 1 312 ? -18.440 -20.514 -1.693 1.00 36.03 312 ALA A N 1
ATOM 2298 C CA . ALA A 1 312 ? -19.632 -20.609 -0.854 1.00 36.03 312 ALA A CA 1
ATOM 2299 C C . ALA A 1 312 ? -20.285 -19.232 -0.705 1.00 36.03 312 ALA A C 1
ATOM 2301 O O . ALA A 1 312 ? -19.534 -18.241 -0.549 1.00 36.03 312 ALA A O 1
#

pLDDT: mean 75.8, std 20.87, range [27.62, 97.94]

Foldseek 3Di:
DVVVLVVQQVVQVVVVVVVPPPDFREDEAEDQPPCVVVVHDGCQQPRLLRHDGQAYEYQDCVQLLVLLVPDQSPSVLVSLVSSLVSCVVSVHHSLSYAHNEDFDFFDPSHPPLLNSLCSNVQSCLVSPHPHHQYPPCEDCGTTHCAYPVRHGDPNVVSVVVVVVLQVVVADPPDDDDDDDDDDDDDDDDDDDDDDDDDPDPDPDDQPPPDPDPVSSVLSNVQVVLVVLVVVLVVLLVVLVVQCVPCPPVPVSVVVSVVSVVVSVVSVVVSVVVQVVCCVVPVPSNDDPDDPDPDDPDDHDPNDPPPVPDPPD